Protein AF-A0A354Q7S0-F1 (afdb_monomer_lite)

Foldseek 3Di:
DAAFDWPDDQPDQAQFKKKFWQAAKKFWADPNHTDDMDGDGGDIDRLVSLVDVDRHGGTIIGGNHDTDIDIGGNVLSDDDVPDPDHHPVNVVSVVVSVVVCCVVVVVVVVVVVVPVDPQDFAEEEEAALDPVVVVLLVVLCCVLRVRHHYDYHNDPVVCLVCVVVDLHQEYEYAQQPFDDDPDSLVRSLVSLVSVCVNVHAYEHEYCLVVDPVSVVSVVVSVHNYYHHPPDDSVVSSVVSNVSVVVSVVVVD

Structure (mmCIF, N/CA/C/O backbone):
data_AF-A0A354Q7S0-F1
#
_entry.id   AF-A0A354Q7S0-F1
#
loop_
_atom_site.group_PDB
_atom_site.id
_atom_site.type_symbol
_atom_site.label_atom_id
_atom_site.label_alt_id
_atom_site.label_comp_id
_atom_site.label_asym_id
_atom_site.label_entity_id
_atom_site.label_seq_id
_atom_site.pdbx_PDB_ins_code
_atom_site.Cartn_x
_atom_site.Cartn_y
_atom_site.Cartn_z
_atom_site.occupancy
_atom_site.B_iso_or_equiv
_atom_site.auth_seq_id
_atom_site.auth_comp_id
_atom_site.auth_asym_id
_atom_site.auth_atom_id
_atom_site.pdbx_PDB_model_num
ATOM 1 N N . LEU A 1 1 ? 7.482 10.169 -25.139 1.00 85.06 1 LEU A N 1
ATOM 2 C CA . LEU A 1 1 ? 6.631 8.978 -25.275 1.00 85.06 1 LEU A CA 1
ATOM 3 C C . LEU A 1 1 ? 5.205 9.445 -25.166 1.00 85.06 1 LEU A C 1
ATOM 5 O O . LEU A 1 1 ? 4.920 10.262 -24.293 1.00 85.06 1 LEU A O 1
ATOM 9 N N . ASN A 1 2 ? 4.363 9.013 -26.089 1.00 87.69 2 ASN A N 1
ATOM 10 C CA . ASN A 1 2 ? 2.934 9.275 -26.004 1.00 87.69 2 ASN A CA 1
ATOM 11 C C . ASN A 1 2 ? 2.303 8.328 -24.976 1.00 87.69 2 ASN A C 1
ATOM 13 O O . ASN A 1 2 ? 2.883 7.291 -24.655 1.00 87.69 2 ASN A O 1
ATOM 17 N N . ALA A 1 3 ? 1.118 8.678 -24.480 1.00 83.75 3 ALA A N 1
ATOM 18 C CA . ALA A 1 3 ? 0.316 7.743 -23.695 1.00 83.75 3 ALA A CA 1
ATOM 19 C C . ALA A 1 3 ? 0.077 6.432 -24.474 1.00 83.75 3 ALA A C 1
ATOM 21 O O . ALA A 1 3 ? -0.045 6.446 -25.703 1.00 83.75 3 ALA A O 1
ATOM 22 N N . ASP A 1 4 ? 0.047 5.318 -23.746 1.00 84.31 4 ASP A N 1
ATOM 23 C CA . ASP A 1 4 ? -0.085 3.935 -24.219 1.00 84.31 4 ASP A CA 1
ATOM 24 C C . ASP A 1 4 ? 1.078 3.430 -25.098 1.00 84.31 4 ASP A C 1
ATOM 26 O O . ASP A 1 4 ? 1.019 2.347 -25.691 1.00 84.31 4 ASP A O 1
ATOM 30 N N . GLU A 1 5 ? 2.174 4.191 -25.189 1.00 86.06 5 GLU A N 1
ATOM 31 C CA . GLU A 1 5 ? 3.373 3.764 -25.902 1.00 86.06 5 GLU A CA 1
ATOM 32 C C . GLU A 1 5 ? 4.155 2.741 -25.066 1.00 86.06 5 GLU A C 1
ATOM 34 O O . GLU A 1 5 ? 4.505 2.990 -23.913 1.00 86.06 5 GLU A O 1
ATOM 39 N N . TYR A 1 6 ? 4.455 1.586 -25.663 1.00 83.25 6 TYR A N 1
ATOM 40 C CA . TYR A 1 6 ? 5.270 0.546 -25.034 1.00 83.25 6 TYR A CA 1
ATOM 41 C C . TYR A 1 6 ? 6.758 0.852 -25.213 1.00 83.25 6 TYR A C 1
ATOM 43 O O . TYR A 1 6 ? 7.246 0.960 -26.341 1.00 83.25 6 TYR A O 1
ATOM 51 N N . LEU A 1 7 ? 7.494 0.909 -24.106 1.00 79.88 7 LEU A N 1
ATOM 52 C CA . LEU A 1 7 ? 8.950 1.049 -24.101 1.00 79.88 7 LEU A CA 1
ATOM 53 C C . LEU A 1 7 ? 9.627 -0.323 -24.131 1.00 79.88 7 LEU A C 1
ATOM 55 O O . LEU A 1 7 ? 10.555 -0.546 -24.910 1.00 79.88 7 LEU A O 1
ATOM 59 N N . ILE A 1 8 ? 9.131 -1.240 -23.300 1.00 78.06 8 ILE A N 1
ATOM 60 C CA . ILE A 1 8 ? 9.582 -2.629 -23.204 1.00 78.06 8 ILE A CA 1
ATOM 61 C C . ILE A 1 8 ? 8.367 -3.518 -23.431 1.00 78.06 8 ILE A C 1
ATOM 63 O O . ILE A 1 8 ? 7.270 -3.205 -22.968 1.00 78.06 8 ILE A O 1
ATOM 67 N N . ARG A 1 9 ? 8.574 -4.601 -24.177 1.00 73.62 9 ARG A N 1
ATOM 68 C CA . ARG A 1 9 ? 7.578 -5.645 -24.382 1.00 73.62 9 ARG A CA 1
ATOM 69 C C . ARG A 1 9 ? 8.169 -6.989 -24.002 1.00 73.62 9 ARG A C 1
ATOM 71 O O . ARG A 1 9 ? 9.265 -7.297 -24.470 1.00 73.62 9 ARG A O 1
ATOM 78 N N . GLU A 1 10 ? 7.417 -7.766 -23.236 1.00 64.19 10 GLU A N 1
ATOM 79 C CA . GLU A 1 10 ? 7.773 -9.110 -22.768 1.00 64.19 10 GLU A CA 1
ATOM 80 C C . GLU A 1 10 ? 8.174 -10.023 -23.938 1.00 64.19 10 GLU A C 1
ATOM 82 O O . GLU A 1 10 ? 9.190 -10.712 -23.876 1.00 64.19 10 GLU A O 1
ATOM 87 N N . ASP A 1 11 ? 7.467 -9.903 -25.066 1.00 62.22 11 ASP A N 1
ATOM 88 C CA . ASP A 1 11 ? 7.669 -10.722 -26.269 1.00 62.22 11 ASP A CA 1
ATOM 89 C C . ASP A 1 11 ? 8.641 -10.121 -27.305 1.00 62.22 11 ASP A C 1
ATOM 91 O O . ASP A 1 11 ? 8.785 -10.651 -28.412 1.00 62.22 11 ASP A O 1
ATOM 95 N N . HIS A 1 12 ? 9.280 -8.978 -27.023 1.00 60.75 12 HIS A N 1
ATOM 96 C CA . HIS A 1 12 ? 10.059 -8.255 -28.031 1.00 60.75 12 HIS A CA 1
ATOM 97 C C . HIS A 1 12 ? 11.572 -8.431 -27.820 1.00 60.75 12 HIS A C 1
ATOM 99 O O . HIS A 1 12 ? 12.087 -8.089 -26.759 1.00 60.75 12 HIS A O 1
ATOM 105 N N . PRO A 1 13 ? 12.340 -8.855 -28.846 1.00 55.47 13 PRO A N 1
ATOM 106 C CA . PRO A 1 13 ? 13.761 -9.204 -28.719 1.00 55.47 13 PRO A CA 1
ATOM 107 C C . PRO A 1 13 ? 14.690 -7.978 -28.649 1.00 55.47 13 PRO A C 1
ATOM 109 O O . PRO A 1 13 ? 15.817 -8.011 -29.151 1.00 55.47 13 PRO A O 1
ATOM 112 N N . LYS A 1 14 ? 14.220 -6.848 -28.106 1.00 58.03 14 LYS A N 1
ATOM 113 C CA . LYS A 1 14 ? 15.083 -5.677 -27.942 1.00 58.03 14 LYS A CA 1
ATOM 114 C C . LYS A 1 14 ? 16.106 -5.971 -26.843 1.00 58.03 14 LYS A C 1
ATOM 116 O O . LYS A 1 14 ? 15.731 -6.485 -25.792 1.00 58.03 14 LYS A O 1
ATOM 121 N N . PRO A 1 15 ? 17.393 -5.660 -27.076 1.00 56.47 15 PRO A N 1
ATOM 122 C CA . PRO A 1 15 ? 18.398 -5.821 -26.048 1.00 56.47 15 PRO A CA 1
ATOM 123 C C . PRO A 1 15 ? 18.040 -4.915 -24.867 1.00 56.47 15 PRO A C 1
ATOM 125 O O . PRO A 1 15 ? 17.562 -3.803 -25.085 1.00 56.47 15 PRO A O 1
ATOM 128 N N . PRO A 1 16 ? 18.283 -5.369 -23.639 1.00 59.75 16 PRO A N 1
ATOM 129 C CA . PRO A 1 16 ? 17.785 -4.669 -22.476 1.00 59.75 16 PRO A CA 1
ATOM 130 C C . PRO A 1 16 ? 18.368 -3.266 -22.295 1.00 59.75 16 PRO A C 1
ATOM 132 O O . PRO A 1 16 ? 19.587 -3.095 -22.291 1.00 59.75 16 PRO A O 1
ATOM 135 N N . GLU A 1 17 ? 17.518 -2.258 -22.128 1.00 76.19 17 GLU A N 1
ATOM 136 C CA . GLU A 1 17 ? 17.932 -0.862 -21.956 1.00 76.19 17 GLU A CA 1
ATOM 137 C C . GLU A 1 17 ? 17.635 -0.398 -20.530 1.00 76.19 17 GLU A C 1
ATOM 139 O O . GLU A 1 17 ? 16.622 -0.781 -19.945 1.00 76.19 17 GLU A O 1
ATOM 144 N N . LEU A 1 18 ? 18.508 0.447 -19.972 1.00 80.81 18 LEU A N 1
ATOM 145 C CA . LEU A 1 18 ? 18.174 1.161 -18.744 1.00 80.81 18 LEU A CA 1
ATOM 146 C C . LEU A 1 18 ? 17.308 2.349 -19.121 1.00 80.81 18 LEU A C 1
ATOM 148 O O . LEU A 1 18 ? 17.719 3.178 -19.935 1.00 80.81 18 LEU A O 1
ATOM 152 N N . ILE A 1 19 ? 16.149 2.471 -18.502 1.00 85.62 19 ILE A N 1
ATOM 153 C CA . ILE A 1 19 ? 15.236 3.575 -18.759 1.00 85.62 19 ILE A CA 1
ATOM 154 C C . ILE A 1 19 ? 15.099 4.361 -17.472 1.00 85.62 19 ILE A C 1
ATOM 156 O O . ILE A 1 19 ? 14.725 3.796 -16.450 1.00 85.62 19 ILE A O 1
ATOM 160 N N . VAL A 1 20 ? 15.408 5.653 -17.527 1.00 87.38 20 VAL A N 1
ATOM 161 C CA . VAL A 1 20 ? 15.240 6.581 -16.408 1.00 87.38 20 VAL A CA 1
ATOM 162 C C . VAL A 1 20 ? 14.091 7.523 -16.727 1.00 87.38 20 VAL A C 1
ATOM 164 O O . VAL A 1 20 ? 14.122 8.219 -17.746 1.00 87.38 20 VAL A O 1
ATOM 167 N N . LEU A 1 21 ? 13.086 7.558 -15.861 1.00 89.38 21 LEU A N 1
ATOM 168 C CA . LEU A 1 21 ? 11.963 8.478 -15.962 1.00 89.38 21 LEU A CA 1
ATOM 169 C C . LEU A 1 21 ? 12.426 9.899 -15.632 1.00 89.38 21 LEU A C 1
ATOM 171 O O . LEU A 1 21 ? 13.064 10.131 -14.610 1.00 89.38 21 LEU A O 1
ATOM 175 N N . LEU A 1 22 ? 12.128 10.860 -16.503 1.00 89.75 22 LEU A N 1
ATOM 176 C CA . LEU A 1 22 ? 12.368 12.280 -16.236 1.00 89.75 22 LEU A CA 1
ATOM 177 C C . LEU A 1 22 ? 11.082 12.990 -15.826 1.00 89.75 22 LEU A C 1
ATOM 179 O O . LEU A 1 22 ? 11.095 13.795 -14.904 1.00 89.75 22 LEU A O 1
ATOM 183 N N . GLU A 1 23 ? 9.995 12.715 -16.543 1.00 90.69 23 GLU A N 1
ATOM 184 C CA . GLU A 1 23 ? 8.676 13.315 -16.341 1.00 90.69 23 GLU A CA 1
ATOM 185 C C . GLU A 1 23 ? 7.610 12.335 -16.850 1.00 90.69 23 GLU A C 1
ATOM 187 O O . GLU A 1 23 ? 7.850 11.639 -17.840 1.00 90.69 23 GLU A O 1
ATOM 192 N N . GLY A 1 24 ? 6.428 12.327 -16.239 1.00 91.00 24 GLY A N 1
ATOM 193 C CA . GLY A 1 24 ? 5.306 11.477 -16.638 1.00 91.00 24 GLY A CA 1
ATOM 194 C C . GLY A 1 24 ? 5.153 10.244 -15.750 1.00 91.00 24 GLY A C 1
ATOM 195 O O . GLY A 1 24 ? 5.592 10.249 -14.601 1.00 91.00 24 GLY A O 1
ATOM 196 N N . SER A 1 25 ? 4.571 9.176 -16.297 1.00 88.62 25 SER A N 1
ATOM 197 C CA . SER A 1 25 ? 4.313 7.941 -15.560 1.00 88.62 25 SER A CA 1
ATOM 198 C C . SER A 1 25 ? 4.430 6.704 -16.448 1.00 88.62 25 SER A C 1
ATOM 200 O O . SER A 1 25 ? 3.951 6.686 -17.587 1.00 88.62 25 SER A O 1
ATOM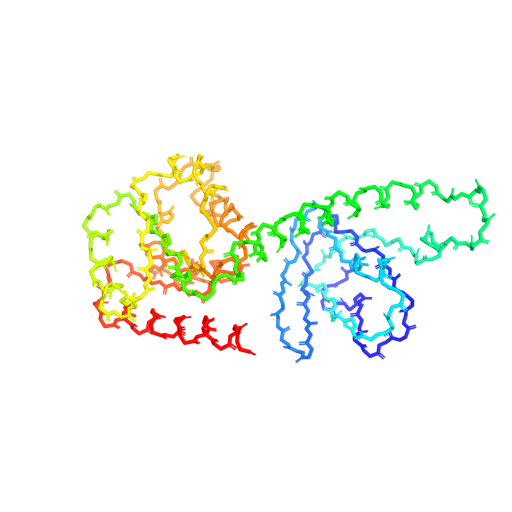 202 N N . LEU A 1 26 ? 5.073 5.665 -15.917 1.00 89.00 26 LEU A N 1
ATOM 203 C CA . LEU A 1 26 ? 5.242 4.364 -16.552 1.00 89.00 26 LEU A CA 1
ATOM 204 C C . LEU A 1 26 ? 4.603 3.270 -15.688 1.00 89.00 26 LEU A C 1
ATOM 206 O O . LEU A 1 26 ? 4.919 3.148 -14.505 1.00 89.00 26 LEU A O 1
ATOM 210 N N . ALA A 1 27 ? 3.785 2.415 -16.291 1.00 85.50 27 ALA A N 1
ATOM 211 C CA . ALA A 1 27 ? 3.320 1.176 -15.682 1.00 85.50 27 ALA A CA 1
ATOM 212 C C . ALA A 1 27 ? 4.240 0.018 -16.066 1.00 85.50 27 ALA A C 1
ATOM 214 O O . ALA A 1 27 ? 4.586 -0.151 -17.237 1.00 85.50 27 ALA A O 1
ATOM 215 N N . VAL A 1 28 ? 4.586 -0.804 -15.079 1.00 82.44 28 VAL A N 1
ATOM 216 C CA . VAL A 1 28 ? 5.320 -2.057 -15.245 1.00 82.44 28 VAL A CA 1
ATOM 217 C C . VAL A 1 28 ? 4.350 -3.209 -15.004 1.00 82.44 28 VAL A C 1
ATOM 219 O O . VAL A 1 28 ? 3.744 -3.306 -13.933 1.00 82.44 28 VAL A O 1
ATOM 222 N N . THR A 1 29 ? 4.191 -4.090 -15.988 1.00 73.00 29 THR A N 1
ATOM 223 C CA . THR A 1 29 ? 3.267 -5.232 -15.918 1.00 73.00 29 THR A CA 1
ATOM 224 C C . THR A 1 29 ? 3.949 -6.516 -16.379 1.00 73.00 29 THR A C 1
ATOM 226 O O . THR A 1 29 ? 4.818 -6.467 -17.233 1.00 73.00 29 THR A O 1
ATOM 229 N N . SER A 1 30 ? 3.585 -7.676 -15.840 1.00 75.19 30 SER A N 1
ATOM 230 C CA . SER A 1 30 ? 4.050 -8.978 -16.348 1.00 75.19 30 SER A CA 1
ATOM 231 C C . SER A 1 30 ? 2.851 -9.882 -16.532 1.00 75.19 30 SER A C 1
ATOM 233 O O . SER A 1 30 ? 1.991 -9.931 -15.652 1.00 75.19 30 SER A O 1
ATOM 235 N N . GLN A 1 31 ? 2.750 -10.556 -17.679 1.00 71.50 31 GLN A N 1
ATOM 236 C CA . GLN A 1 31 ? 1.595 -11.405 -17.997 1.00 71.50 31 GLN A CA 1
ATOM 237 C C . GLN A 1 31 ? 0.249 -10.677 -17.804 1.00 71.50 31 GLN A C 1
ATOM 239 O O . GLN A 1 31 ? -0.725 -11.250 -17.321 1.00 71.50 31 GLN A O 1
ATOM 244 N N . SER A 1 32 ? 0.190 -9.389 -18.167 1.00 66.69 32 SER A N 1
ATOM 245 C CA . SER A 1 32 ? -0.973 -8.500 -17.964 1.00 66.69 32 SER A CA 1
ATOM 246 C C . SER A 1 32 ? -1.347 -8.193 -16.501 1.00 66.69 32 SER A C 1
ATOM 248 O O . SER A 1 32 ? -2.373 -7.557 -16.255 1.00 66.69 32 SER A O 1
ATOM 250 N N . LEU A 1 33 ? -0.537 -8.601 -15.520 1.00 62.09 33 LEU A N 1
ATOM 251 C CA . LEU A 1 33 ? -0.685 -8.212 -14.118 1.00 62.09 33 LEU A CA 1
ATOM 252 C C . LEU A 1 33 ? 0.152 -6.968 -13.828 1.00 62.09 33 LEU A C 1
ATOM 254 O O . LEU A 1 33 ? 1.344 -6.924 -14.129 1.00 62.09 33 LEU A O 1
ATOM 258 N N . PHE A 1 34 ? -0.468 -5.964 -13.211 1.00 68.94 34 PHE A N 1
ATOM 259 C CA . PHE A 1 34 ? 0.229 -4.768 -12.753 1.00 68.94 34 PHE A CA 1
ATOM 260 C C . PHE A 1 34 ? 1.203 -5.116 -11.624 1.00 68.94 34 PHE A C 1
ATOM 262 O O . PHE A 1 34 ? 0.800 -5.683 -10.609 1.00 68.94 34 PHE A O 1
ATOM 269 N N . ILE A 1 35 ? 2.476 -4.767 -11.808 1.00 67.12 35 ILE A N 1
ATOM 270 C CA . ILE A 1 35 ? 3.525 -4.954 -10.803 1.00 67.12 35 ILE A CA 1
ATOM 271 C C . ILE A 1 35 ? 3.698 -3.661 -10.019 1.00 67.12 35 ILE A C 1
ATOM 273 O O . ILE A 1 35 ? 3.618 -3.658 -8.793 1.00 67.12 35 ILE A O 1
ATOM 277 N N . MET A 1 36 ? 3.974 -2.568 -10.730 1.00 72.62 36 MET A N 1
ATOM 278 C CA . MET A 1 36 ? 4.247 -1.275 -10.118 1.00 72.62 36 MET A CA 1
ATOM 279 C C . MET A 1 36 ? 4.105 -0.133 -11.120 1.00 72.62 36 MET A C 1
ATOM 281 O O . MET A 1 36 ? 4.184 -0.332 -12.332 1.00 72.62 36 MET A O 1
ATOM 285 N N . ARG A 1 37 ? 3.946 1.076 -10.585 1.00 81.62 37 ARG A N 1
ATOM 286 C CA . ARG A 1 37 ? 3.990 2.335 -11.325 1.00 81.62 37 ARG A CA 1
ATOM 287 C C . ARG A 1 37 ? 5.255 3.087 -10.942 1.00 81.62 37 ARG A C 1
ATOM 289 O O . ARG A 1 37 ? 5.662 3.053 -9.784 1.00 81.62 37 ARG A O 1
ATOM 296 N N . LEU A 1 38 ? 5.845 3.743 -11.927 1.00 82.12 38 LEU A N 1
ATOM 297 C CA . LEU A 1 38 ? 6.952 4.672 -11.780 1.00 82.12 38 LEU A CA 1
ATOM 298 C C . LEU A 1 38 ? 6.454 6.042 -12.203 1.00 82.12 38 LEU A C 1
ATOM 300 O O . LEU A 1 38 ? 6.096 6.241 -13.362 1.00 82.12 38 LEU A O 1
ATOM 304 N N . ASP A 1 39 ? 6.371 6.963 -11.263 1.00 88.25 39 ASP A N 1
ATOM 305 C CA . ASP A 1 39 ? 5.826 8.307 -11.453 1.00 88.25 39 ASP A CA 1
ATOM 306 C C . ASP A 1 39 ? 6.703 9.386 -10.803 1.00 88.25 39 ASP A C 1
ATOM 308 O O . ASP A 1 39 ? 6.339 10.565 -10.784 1.00 88.25 39 ASP A O 1
ATOM 312 N N . LEU A 1 40 ? 7.900 9.008 -10.335 1.00 80.38 40 LEU A N 1
ATOM 313 C CA . LEU A 1 40 ? 8.882 9.935 -9.794 1.00 80.38 40 LEU A CA 1
ATOM 314 C C . LEU A 1 40 ? 10.045 10.152 -10.777 1.00 80.38 40 LEU A C 1
ATOM 316 O O . LEU A 1 40 ? 10.625 9.198 -11.305 1.00 80.38 40 LEU A O 1
ATOM 320 N N . PRO A 1 41 ? 10.463 11.412 -11.003 1.00 83.31 41 PRO A N 1
ATOM 321 C CA . PRO A 1 41 ? 11.697 11.699 -11.722 1.00 83.31 41 PRO A CA 1
ATOM 322 C C . PRO A 1 41 ? 12.894 10.984 -11.084 1.00 83.31 41 PRO A C 1
ATOM 324 O O . PRO A 1 41 ? 13.185 11.157 -9.900 1.00 83.31 41 PRO A O 1
ATOM 327 N N . GLY A 1 42 ? 13.621 10.216 -11.890 1.00 79.00 42 GLY A N 1
ATOM 328 C CA . GLY A 1 42 ? 14.747 9.392 -11.461 1.00 79.00 42 GLY A CA 1
ATOM 329 C C . GLY A 1 42 ? 14.406 7.920 -11.238 1.00 79.00 42 GLY A C 1
ATOM 330 O O . GLY A 1 42 ? 15.337 7.135 -11.047 1.00 79.00 42 GLY A O 1
ATOM 331 N N . ASP A 1 43 ? 13.132 7.528 -11.305 1.00 81.00 43 ASP A N 1
ATOM 332 C CA . ASP A 1 43 ? 12.737 6.119 -11.305 1.00 81.00 43 ASP A CA 1
ATOM 333 C C . ASP A 1 43 ? 13.355 5.369 -12.489 1.00 81.00 43 ASP A C 1
ATOM 335 O O . ASP A 1 43 ? 13.531 5.924 -13.577 1.00 81.00 43 ASP A O 1
ATOM 339 N N . VAL A 1 44 ? 13.710 4.098 -12.273 1.00 79.69 44 VAL A N 1
ATOM 340 C CA . VAL A 1 44 ? 14.516 3.315 -13.220 1.00 79.69 44 VAL A CA 1
ATOM 341 C C . VAL A 1 44 ? 13.863 1.969 -13.531 1.00 79.69 44 VAL A C 1
ATOM 343 O O . VAL A 1 44 ? 13.461 1.253 -12.619 1.00 79.69 44 VAL A O 1
ATOM 346 N N . VAL A 1 45 ? 13.831 1.589 -14.813 1.00 79.88 45 VAL A N 1
ATOM 347 C CA . VAL A 1 45 ? 13.487 0.233 -15.285 1.00 79.88 45 VAL A CA 1
ATOM 348 C C . VAL A 1 45 ? 14.646 -0.366 -16.068 1.00 79.88 45 VAL A C 1
ATOM 350 O O . VAL A 1 45 ? 15.433 0.357 -16.674 1.00 79.88 45 VAL A O 1
ATOM 353 N N . GLY A 1 46 ? 14.742 -1.696 -16.078 1.00 74.38 46 GLY A N 1
ATOM 354 C CA . GLY A 1 46 ? 15.777 -2.427 -16.810 1.00 74.38 46 GLY A CA 1
ATOM 355 C C . GLY A 1 46 ? 17.035 -2.694 -15.982 1.00 74.38 46 GLY A C 1
ATOM 356 O O . GLY A 1 46 ? 18.023 -3.195 -16.502 1.00 74.38 46 GLY A O 1
ATOM 357 N N . GLU A 1 47 ? 17.021 -2.431 -14.676 1.00 71.38 47 GLU A N 1
ATOM 358 C CA . GLU A 1 47 ? 18.172 -2.663 -13.791 1.00 71.38 47 GLU A CA 1
ATOM 359 C C . GLU A 1 47 ? 18.613 -4.138 -13.802 1.00 71.38 47 GLU A C 1
ATOM 361 O O . GLU A 1 47 ? 19.786 -4.445 -14.014 1.00 71.38 47 GLU A O 1
ATOM 366 N N . MET A 1 48 ? 17.655 -5.063 -13.664 1.00 63.69 48 MET A N 1
ATOM 367 C CA . MET A 1 48 ? 17.918 -6.510 -13.636 1.00 63.69 48 MET A CA 1
ATOM 368 C C . MET A 1 48 ? 18.566 -7.017 -14.923 1.00 63.69 48 MET A C 1
ATOM 370 O O . MET A 1 48 ? 19.356 -7.951 -14.913 1.00 63.69 48 MET A O 1
ATOM 374 N N . SER A 1 49 ? 18.263 -6.349 -16.025 1.00 61.34 49 SER A N 1
ATOM 375 C CA . SER A 1 49 ? 18.709 -6.717 -17.357 1.00 61.34 49 SER A CA 1
ATOM 376 C C . SER A 1 49 ? 20.148 -6.303 -17.686 1.00 61.34 49 SER A C 1
ATOM 378 O O . SER A 1 49 ? 20.717 -6.708 -18.697 1.00 61.34 49 SER A O 1
ATOM 380 N N . ILE A 1 50 ? 20.733 -5.483 -16.812 1.00 64.94 50 ILE A N 1
ATOM 381 C CA . ILE A 1 50 ? 22.156 -5.133 -16.806 1.00 64.94 50 ILE A CA 1
ATOM 382 C C . ILE A 1 50 ? 22.927 -6.046 -15.851 1.00 64.94 50 ILE A C 1
ATOM 384 O O . ILE A 1 50 ? 24.110 -6.296 -16.056 1.00 64.94 50 ILE A O 1
ATOM 388 N N . ILE A 1 51 ? 22.265 -6.506 -14.786 1.00 63.03 51 ILE A N 1
ATOM 389 C CA . ILE A 1 51 ? 22.867 -7.319 -13.725 1.00 63.03 51 ILE A CA 1
ATOM 390 C C . ILE A 1 51 ? 22.921 -8.799 -14.129 1.00 63.03 51 ILE A C 1
ATOM 392 O O . ILE A 1 51 ? 23.914 -9.467 -13.849 1.00 63.03 51 ILE A O 1
ATOM 396 N N . ASN A 1 52 ? 21.871 -9.300 -14.783 1.00 56.28 52 ASN A N 1
ATOM 397 C CA . ASN A 1 52 ? 21.767 -10.672 -15.262 1.00 56.28 52 ASN A CA 1
ATOM 398 C C . ASN A 1 52 ? 21.803 -10.705 -16.793 1.00 56.28 52 ASN A C 1
ATOM 400 O O . ASN A 1 52 ? 21.001 -10.049 -17.450 1.00 56.28 52 ASN A O 1
ATOM 404 N N . ASP A 1 53 ? 22.667 -11.556 -17.348 1.00 52.75 53 ASP A N 1
ATOM 405 C CA . ASP A 1 53 ? 22.705 -11.896 -18.780 1.00 52.75 53 ASP A CA 1
ATOM 406 C C . ASP A 1 53 ? 21.535 -12.826 -19.207 1.00 52.75 53 ASP A C 1
ATOM 408 O O . ASP A 1 53 ? 21.571 -13.421 -20.287 1.00 52.75 53 ASP A O 1
ATOM 412 N N . ASP A 1 54 ? 20.511 -12.998 -18.358 1.00 46.84 54 ASP A N 1
ATOM 413 C CA . ASP A 1 54 ? 19.404 -13.936 -18.583 1.00 46.84 54 ASP A CA 1
ATOM 414 C C . ASP A 1 54 ? 18.344 -13.329 -19.536 1.00 46.84 54 ASP A C 1
ATOM 416 O O . ASP A 1 54 ? 17.852 -12.229 -19.260 1.00 46.84 54 ASP A O 1
ATOM 420 N N . PRO A 1 55 ? 17.981 -13.981 -20.663 1.00 47.44 55 PRO A N 1
ATOM 421 C CA . PRO A 1 55 ? 17.164 -13.359 -21.707 1.00 47.44 55 PRO A CA 1
ATOM 422 C C . PRO A 1 55 ? 15.625 -13.452 -21.569 1.00 47.44 55 PRO A C 1
ATOM 424 O O . PRO A 1 55 ? 14.952 -13.053 -22.514 1.00 47.44 55 PRO A O 1
ATOM 427 N N . ASN A 1 56 ? 15.034 -13.942 -20.469 1.00 46.34 56 ASN A N 1
ATOM 428 C CA . ASN A 1 56 ? 13.570 -14.150 -20.345 1.00 46.34 56 ASN A CA 1
ATOM 429 C C . ASN A 1 56 ? 12.987 -13.701 -18.982 1.00 46.34 56 ASN A C 1
ATOM 431 O O . ASN A 1 56 ? 13.655 -13.884 -17.966 1.00 46.34 56 ASN A O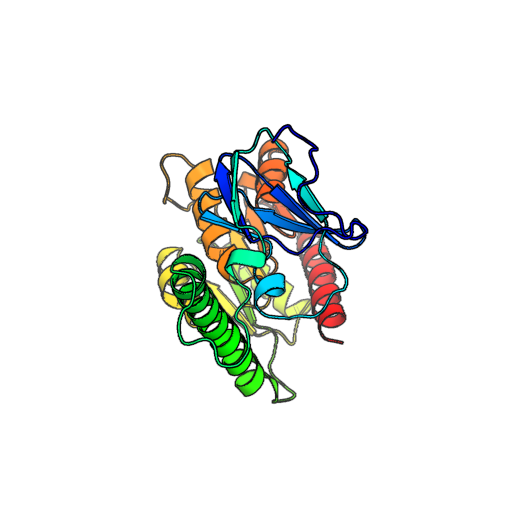 1
ATOM 435 N N . PRO A 1 57 ? 11.679 -13.376 -18.893 1.00 51.09 57 PRO A N 1
ATOM 436 C CA . PRO A 1 57 ? 10.896 -12.402 -19.653 1.00 51.09 57 PRO A CA 1
ATOM 437 C C . PRO A 1 57 ? 10.937 -11.032 -18.957 1.00 51.09 57 PRO A C 1
ATOM 439 O O . PRO A 1 57 ? 10.875 -10.919 -17.730 1.00 51.09 57 PRO A O 1
ATOM 442 N N . PHE A 1 58 ? 11.027 -9.973 -19.754 1.00 62.56 58 PHE A N 1
ATOM 443 C CA . PHE A 1 58 ? 10.964 -8.605 -19.257 1.00 62.56 58 PHE A CA 1
ATOM 444 C C . PHE A 1 58 ? 9.510 -8.219 -19.015 1.00 62.56 58 PHE A C 1
ATOM 446 O O . PHE A 1 58 ? 8.661 -8.470 -19.857 1.00 62.56 58 PHE A O 1
ATOM 453 N N . ALA A 1 59 ? 9.222 -7.585 -17.883 1.00 71.38 59 ALA A N 1
ATOM 454 C CA . ALA A 1 59 ? 7.936 -6.932 -17.700 1.00 71.38 59 ALA A CA 1
ATOM 455 C C . ALA A 1 59 ? 7.678 -5.940 -18.855 1.00 71.38 59 ALA A C 1
ATOM 457 O O . ALA A 1 59 ? 8.590 -5.236 -19.301 1.00 71.38 59 ALA A O 1
ATOM 458 N N . ASP A 1 60 ? 6.436 -5.871 -19.322 1.00 80.44 60 ASP A N 1
ATOM 459 C CA . ASP A 1 60 ? 5.960 -4.800 -20.184 1.00 80.44 60 ASP A CA 1
ATOM 460 C C . ASP A 1 60 ? 6.095 -3.467 -19.449 1.00 80.44 60 ASP A C 1
ATOM 462 O O . ASP A 1 60 ? 5.710 -3.342 -18.284 1.00 80.44 60 ASP A O 1
ATOM 466 N N . VAL A 1 61 ? 6.610 -2.458 -20.149 1.00 85.19 61 VAL A N 1
ATOM 467 C CA . VAL A 1 61 ? 6.690 -1.085 -19.642 1.00 85.19 61 VAL A CA 1
ATOM 468 C C . VAL A 1 61 ? 5.934 -0.185 -20.593 1.00 85.19 61 VAL A C 1
ATOM 470 O O . VAL A 1 61 ? 6.298 -0.077 -21.766 1.00 85.19 61 VAL A O 1
ATOM 473 N N . ILE A 1 62 ? 4.900 0.470 -20.082 1.00 88.75 62 ILE A N 1
ATOM 474 C CA . ILE A 1 62 ? 3.960 1.271 -20.865 1.00 88.75 62 ILE A CA 1
ATOM 475 C C . ILE A 1 62 ? 3.930 2.676 -20.283 1.00 88.75 62 ILE A C 1
ATOM 477 O O . ILE A 1 62 ? 3.851 2.835 -19.069 1.00 88.75 62 ILE A O 1
ATOM 481 N N . ALA A 1 63 ? 3.980 3.697 -21.131 1.00 90.00 63 ALA A N 1
ATOM 482 C CA . ALA A 1 63 ? 3.726 5.064 -20.700 1.00 90.00 63 ALA A CA 1
ATOM 483 C C . ALA A 1 63 ? 2.223 5.256 -20.449 1.00 90.00 63 ALA A C 1
ATOM 485 O O . ALA A 1 63 ? 1.430 5.168 -21.379 1.00 90.00 63 ALA A O 1
ATOM 486 N N . GLU A 1 64 ? 1.815 5.526 -19.210 1.00 86.00 64 GLU A N 1
ATOM 487 C CA . GLU A 1 64 ? 0.399 5.775 -18.880 1.00 86.00 64 GLU A CA 1
ATOM 488 C C . GLU A 1 64 ? -0.049 7.183 -19.292 1.00 86.00 64 GLU A C 1
ATOM 490 O O . GLU A 1 64 ? -1.229 7.442 -19.520 1.00 86.00 64 GLU A O 1
ATOM 495 N N . GLU A 1 65 ? 0.909 8.095 -19.430 1.00 89.94 65 GLU A N 1
ATOM 496 C CA . GLU A 1 65 ? 0.701 9.451 -19.918 1.00 89.94 65 GLU A CA 1
ATOM 497 C C . GLU A 1 65 ? 1.877 9.917 -20.781 1.00 89.94 65 GLU A C 1
ATOM 499 O O . GLU A 1 65 ? 2.869 9.205 -20.963 1.00 89.94 65 GLU A O 1
ATOM 504 N N . ASN A 1 66 ? 1.784 11.138 -21.313 1.00 91.31 66 ASN A N 1
ATOM 505 C CA . ASN A 1 66 ? 2.881 11.739 -22.066 1.00 91.31 66 ASN A CA 1
ATOM 506 C C . ASN A 1 66 ? 4.130 11.854 -21.184 1.00 91.31 66 ASN A C 1
ATOM 508 O O . ASN A 1 66 ? 4.219 12.730 -20.327 1.00 91.31 66 ASN A O 1
ATOM 512 N N . SER A 1 67 ? 5.101 10.981 -21.437 1.00 91.31 67 SER A N 1
ATOM 513 C CA . SER A 1 67 ? 6.255 10.780 -20.565 1.00 91.31 67 SER A CA 1
ATOM 514 C C . SER A 1 67 ? 7.564 11.107 -21.275 1.00 91.31 67 SER A C 1
ATOM 516 O O . SER A 1 67 ? 7.737 10.868 -22.479 1.00 91.31 67 SER A O 1
ATOM 518 N N . LYS A 1 68 ? 8.520 11.648 -20.524 1.00 92.94 68 LYS A N 1
ATOM 519 C CA . LYS A 1 68 ? 9.905 11.860 -20.947 1.00 92.94 68 LYS A CA 1
ATOM 520 C C . LYS A 1 68 ? 10.802 10.893 -20.200 1.00 92.94 68 LYS A C 1
ATOM 522 O O . LYS A 1 68 ? 10.759 10.813 -18.978 1.00 92.94 68 LYS A O 1
ATOM 527 N N . VAL A 1 69 ? 11.658 10.210 -20.944 1.00 90.12 69 VAL A N 1
ATOM 528 C CA . VAL A 1 69 ? 12.614 9.249 -20.397 1.00 90.12 69 VAL A CA 1
ATOM 529 C C . VAL A 1 69 ? 13.989 9.462 -21.014 1.00 90.12 69 VAL A C 1
ATOM 531 O O . VAL A 1 69 ? 14.105 9.969 -22.133 1.00 90.12 69 VAL A O 1
ATOM 534 N N . VAL A 1 70 ? 15.027 9.035 -20.302 1.00 88.75 70 VAL A N 1
ATOM 535 C CA . VAL A 1 70 ? 16.364 8.811 -20.859 1.00 88.75 70 VAL A CA 1
ATOM 536 C C . VAL A 1 70 ? 16.564 7.316 -21.008 1.00 88.75 70 VAL A C 1
ATOM 538 O O . VAL A 1 70 ? 16.401 6.570 -20.047 1.00 88.75 70 VAL A O 1
ATOM 541 N N . ILE A 1 71 ? 16.937 6.891 -22.210 1.00 86.12 71 ILE A N 1
ATOM 542 C CA . ILE A 1 71 ? 17.208 5.490 -22.520 1.00 86.12 71 ILE A CA 1
ATOM 543 C C . ILE A 1 71 ? 18.717 5.316 -22.669 1.00 86.12 71 ILE A C 1
ATOM 545 O O . ILE A 1 71 ? 19.347 5.960 -23.511 1.00 86.12 71 ILE A O 1
ATOM 549 N N . PHE A 1 72 ? 19.292 4.438 -21.853 1.00 82.62 72 PHE A N 1
ATOM 550 C CA . PHE A 1 72 ? 20.681 4.020 -21.956 1.00 82.62 72 PHE A CA 1
ATOM 551 C C . PHE A 1 72 ? 20.740 2.646 -22.629 1.00 82.62 72 PHE A C 1
ATOM 553 O O . PHE A 1 72 ? 20.290 1.652 -22.051 1.00 82.62 72 PHE A O 1
ATOM 560 N N . PRO A 1 73 ? 21.306 2.559 -23.840 1.00 79.44 73 PRO A N 1
ATOM 561 C CA . PRO A 1 73 ? 21.337 1.312 -24.585 1.00 79.44 73 PRO A CA 1
ATOM 562 C C . PRO A 1 73 ? 22.274 0.281 -23.943 1.00 79.44 73 PRO A C 1
ATOM 564 O O . PRO A 1 73 ? 23.346 0.623 -23.438 1.00 79.44 73 PRO A O 1
ATOM 567 N N . ASN A 1 74 ? 21.910 -1.002 -24.057 1.00 74.75 74 ASN A N 1
ATOM 568 C CA . ASN A 1 74 ? 22.610 -2.133 -23.431 1.00 74.75 74 ASN A CA 1
ATOM 569 C C . ASN A 1 74 ? 24.137 -2.134 -23.635 1.00 74.75 74 ASN A C 1
ATOM 571 O O . ASN A 1 74 ? 24.903 -2.476 -22.740 1.00 74.75 74 ASN A O 1
ATOM 575 N N . HIS A 1 75 ? 24.599 -1.748 -24.829 1.00 76.06 75 HIS A N 1
ATOM 576 C CA . HIS A 1 75 ? 26.019 -1.788 -25.180 1.00 76.06 75 HIS A CA 1
ATOM 577 C C . HIS A 1 75 ? 26.888 -0.870 -24.308 1.00 76.06 75 HIS A C 1
ATOM 579 O O . HIS A 1 75 ? 28.087 -1.114 -24.205 1.00 76.06 75 HIS A O 1
ATOM 585 N N . LEU A 1 76 ? 26.308 0.154 -23.667 1.00 75.94 76 LEU A N 1
ATOM 586 C CA . LEU A 1 76 ? 27.017 0.986 -22.692 1.00 75.94 76 LEU A CA 1
ATOM 587 C C . LEU A 1 76 ? 27.393 0.212 -21.429 1.00 75.94 76 LEU A C 1
ATOM 589 O O . LEU A 1 76 ? 28.278 0.662 -20.704 1.00 75.94 76 LEU A O 1
ATOM 593 N N . PHE A 1 77 ? 26.737 -0.926 -21.189 1.00 73.06 77 PHE A N 1
ATOM 594 C CA . PHE A 1 77 ? 26.922 -1.769 -20.018 1.00 73.06 77 PHE A CA 1
ATOM 595 C C . PHE A 1 77 ? 27.676 -3.073 -20.305 1.00 73.06 77 PHE A C 1
ATOM 597 O O . PHE A 1 77 ? 28.041 -3.786 -19.375 1.00 73.06 77 PHE A O 1
ATOM 604 N N . LYS A 1 78 ? 27.958 -3.385 -21.577 1.00 70.94 78 LYS A N 1
ATOM 605 C CA . LYS A 1 78 ? 28.737 -4.573 -21.940 1.00 70.94 78 LYS A CA 1
ATOM 606 C C . LYS A 1 78 ? 30.226 -4.322 -21.749 1.00 70.94 78 LYS A C 1
ATOM 608 O O . LYS A 1 78 ? 30.803 -3.444 -22.388 1.00 70.94 78 LYS A O 1
ATOM 613 N N . VAL A 1 79 ? 30.866 -5.162 -20.942 1.00 66.62 79 VAL A N 1
ATOM 614 C CA . VAL A 1 79 ? 32.324 -5.190 -20.782 1.00 66.62 79 VAL A CA 1
ATOM 615 C C . VAL A 1 79 ? 32.844 -6.515 -21.324 1.00 66.62 79 VAL A C 1
ATOM 617 O O . VAL A 1 79 ? 32.376 -7.581 -20.934 1.00 66.62 79 VAL A O 1
ATOM 620 N N . LYS A 1 80 ? 33.806 -6.472 -22.252 1.00 66.56 80 LYS A N 1
ATOM 621 C CA . LYS A 1 80 ? 34.489 -7.692 -22.699 1.00 66.56 80 LYS A CA 1
ATOM 622 C C . LYS A 1 80 ? 35.372 -8.210 -21.565 1.00 66.56 80 LYS A C 1
ATOM 624 O O . LYS A 1 80 ? 36.066 -7.429 -20.916 1.00 66.56 80 LYS A O 1
ATOM 629 N N . GLY A 1 81 ? 35.391 -9.525 -21.350 1.00 53.97 81 GLY A N 1
ATOM 630 C CA . GLY A 1 81 ? 36.345 -10.135 -20.422 1.00 53.97 81 GLY A CA 1
ATOM 631 C C . GLY A 1 81 ? 37.777 -9.712 -20.778 1.00 53.97 81 GLY A C 1
ATOM 632 O O . GLY A 1 81 ? 38.179 -9.857 -21.931 1.00 53.97 81 GLY A O 1
ATOM 633 N N . ASN A 1 82 ? 38.514 -9.185 -19.794 1.00 59.47 82 ASN A N 1
ATOM 634 C CA . ASN A 1 82 ? 39.874 -8.616 -19.881 1.00 59.47 82 ASN A CA 1
ATOM 635 C C . ASN A 1 82 ? 40.025 -7.198 -20.464 1.00 59.47 82 ASN A C 1
ATOM 637 O O . ASN A 1 82 ? 41.159 -6.766 -20.685 1.00 59.47 82 ASN A O 1
ATOM 641 N N . ASP A 1 83 ? 38.946 -6.443 -20.680 1.00 63.69 83 ASP A N 1
ATOM 642 C CA . ASP A 1 83 ? 39.085 -5.047 -21.105 1.00 63.69 83 ASP A CA 1
ATOM 643 C C . ASP A 1 83 ? 39.494 -4.141 -19.928 1.00 63.69 83 ASP A C 1
ATOM 645 O O . ASP A 1 83 ? 38.861 -4.126 -18.874 1.00 63.69 83 ASP A O 1
ATOM 649 N N . THR A 1 84 ? 40.568 -3.367 -20.100 1.00 61.06 84 THR A N 1
ATOM 650 C CA . THR A 1 84 ? 41.044 -2.396 -19.088 1.00 61.06 84 THR A CA 1
ATOM 651 C C . THR A 1 84 ? 40.352 -1.041 -19.209 1.00 61.06 84 THR A C 1
ATOM 653 O O . THR A 1 84 ? 40.560 -0.154 -18.380 1.00 61.06 84 THR A O 1
ATOM 656 N N . LYS A 1 85 ? 39.528 -0.864 -20.248 1.00 67.00 85 LYS A N 1
ATOM 657 C CA . LYS A 1 85 ? 38.764 0.351 -20.511 1.00 67.00 85 LYS A CA 1
ATOM 658 C C . LYS A 1 85 ? 37.281 0.020 -20.508 1.00 67.00 85 LYS A C 1
ATOM 660 O O . LYS A 1 85 ? 36.810 -0.788 -21.297 1.00 67.00 85 LYS A O 1
ATOM 665 N N . VAL A 1 86 ? 36.553 0.694 -19.632 1.00 69.06 86 VAL A N 1
ATOM 666 C CA . VAL A 1 86 ? 35.100 0.587 -19.506 1.00 69.06 86 VAL A CA 1
ATOM 667 C C . VAL A 1 86 ? 34.467 1.953 -19.743 1.00 69.06 86 VAL A C 1
ATOM 669 O O . VAL A 1 86 ? 35.110 2.988 -19.555 1.00 69.06 86 VAL A O 1
ATOM 672 N N . SER A 1 87 ? 33.206 1.967 -20.172 1.00 73.44 87 SER A N 1
ATOM 673 C CA . SER A 1 87 ? 32.449 3.212 -20.310 1.00 73.44 87 SER A CA 1
ATOM 674 C C . SER A 1 87 ? 32.294 3.901 -18.950 1.00 73.44 87 SER A C 1
ATOM 676 O O . SER A 1 87 ? 32.069 3.248 -17.931 1.00 73.44 87 SER A O 1
ATOM 678 N N . VAL A 1 88 ? 32.351 5.236 -18.929 1.00 75.31 88 VAL A N 1
ATOM 679 C CA . VAL A 1 88 ? 32.024 6.021 -17.725 1.00 75.31 88 VAL A CA 1
ATOM 680 C C . VAL A 1 88 ? 30.587 5.742 -17.276 1.00 75.31 88 VAL A C 1
ATOM 682 O O . VAL A 1 88 ? 30.328 5.659 -16.078 1.00 75.31 88 VAL A O 1
ATOM 685 N N . ALA A 1 89 ? 29.668 5.522 -18.224 1.00 71.62 89 ALA A N 1
ATOM 686 C CA . ALA A 1 89 ? 28.295 5.132 -17.916 1.00 71.62 89 ALA A CA 1
ATOM 687 C C . ALA A 1 89 ? 28.255 3.785 -17.179 1.00 71.62 89 ALA A C 1
ATOM 689 O O . ALA A 1 89 ? 27.615 3.693 -16.135 1.00 71.62 89 ALA A O 1
ATOM 690 N N . TYR A 1 90 ? 29.005 2.783 -17.657 1.00 74.44 90 TYR A N 1
ATOM 691 C CA . TYR A 1 90 ? 29.132 1.499 -16.967 1.00 74.44 90 TYR A CA 1
ATOM 692 C C . TYR A 1 90 ? 29.627 1.685 -15.533 1.00 74.44 90 TYR A C 1
ATOM 694 O O . TYR A 1 90 ? 28.987 1.186 -14.621 1.00 74.44 90 TYR A O 1
ATOM 702 N N . LEU A 1 91 ? 30.702 2.454 -15.313 1.00 72.69 91 LEU A N 1
ATOM 703 C CA . LEU A 1 91 ? 31.236 2.689 -13.967 1.00 72.69 91 LEU A CA 1
ATOM 704 C C . LEU A 1 91 ? 30.226 3.368 -13.039 1.00 72.69 91 LEU A C 1
ATOM 706 O O . LEU A 1 91 ? 30.073 2.944 -11.897 1.00 72.69 91 LEU A O 1
ATOM 710 N N . MET A 1 92 ? 29.543 4.421 -13.491 1.00 74.00 92 MET A N 1
ATOM 711 C CA . MET A 1 92 ? 28.577 5.119 -12.638 1.00 74.00 92 MET A CA 1
ATOM 712 C C . MET A 1 92 ? 27.387 4.223 -12.295 1.00 74.00 92 MET A C 1
ATOM 714 O O . MET A 1 92 ? 27.051 4.067 -11.121 1.00 74.00 92 MET A O 1
ATOM 718 N N . PHE A 1 93 ? 26.781 3.587 -13.299 1.00 73.50 93 PHE A N 1
ATOM 719 C CA . PHE A 1 93 ? 25.619 2.735 -13.077 1.00 73.50 93 PHE A CA 1
ATOM 720 C C . PHE A 1 93 ? 25.975 1.438 -12.358 1.00 73.50 93 PHE A C 1
ATOM 722 O O . PHE A 1 93 ? 25.192 1.010 -11.524 1.00 73.50 93 PHE A O 1
ATOM 729 N N . SER A 1 94 ? 27.157 0.852 -12.563 1.00 68.12 94 SER A N 1
ATOM 730 C CA . SER A 1 94 ? 27.582 -0.326 -11.802 1.00 68.12 94 SER A CA 1
ATOM 731 C C . SER A 1 94 ? 27.695 -0.015 -10.313 1.00 68.12 94 SER A C 1
ATOM 733 O O . SER A 1 94 ? 27.305 -0.842 -9.502 1.00 68.12 94 SER A O 1
ATOM 735 N N . HIS A 1 95 ? 28.182 1.172 -9.934 1.00 67.50 95 HIS A N 1
ATOM 736 C CA . HIS A 1 95 ? 28.242 1.582 -8.527 1.00 67.50 95 HIS A CA 1
ATOM 737 C C . HIS A 1 95 ? 26.850 1.858 -7.953 1.00 67.50 95 HIS A C 1
ATOM 739 O O . HIS A 1 95 ? 26.551 1.402 -6.853 1.00 67.50 95 HIS A O 1
ATOM 745 N N . ILE A 1 96 ? 25.986 2.557 -8.695 1.00 69.81 96 ILE A N 1
ATOM 746 C CA . ILE A 1 96 ? 24.608 2.843 -8.266 1.00 69.81 96 ILE A CA 1
ATOM 747 C C . ILE A 1 96 ? 23.810 1.543 -8.113 1.00 69.81 96 ILE A C 1
ATOM 749 O O . ILE A 1 96 ? 23.172 1.329 -7.085 1.00 69.81 96 ILE A O 1
ATOM 753 N N . LEU A 1 97 ? 23.885 0.656 -9.107 1.00 69.06 97 LEU A N 1
ATOM 754 C CA . LEU A 1 97 ? 23.228 -0.648 -9.099 1.00 69.06 97 LEU A CA 1
ATOM 755 C C . LEU A 1 97 ? 23.815 -1.554 -8.022 1.00 69.06 97 LEU A C 1
ATOM 757 O O . LEU A 1 97 ? 23.047 -2.210 -7.334 1.00 69.06 97 LEU A O 1
ATOM 761 N N . ALA A 1 98 ? 25.137 -1.573 -7.822 1.00 66.31 98 ALA A N 1
ATOM 762 C CA . ALA A 1 98 ? 25.763 -2.346 -6.751 1.00 66.31 98 ALA A CA 1
ATOM 763 C C . ALA A 1 98 ? 25.358 -1.836 -5.366 1.00 66.31 98 ALA A C 1
ATOM 765 O O . ALA A 1 98 ? 25.131 -2.650 -4.478 1.00 66.31 98 ALA A O 1
ATOM 766 N N . GLU A 1 99 ? 25.226 -0.524 -5.164 1.00 64.75 99 GLU A N 1
ATOM 767 C CA . GLU A 1 99 ? 24.769 0.030 -3.887 1.00 64.75 99 GLU A CA 1
ATOM 768 C C . GLU A 1 99 ? 23.275 -0.248 -3.668 1.00 64.75 99 GLU A C 1
ATOM 770 O O . GLU A 1 99 ? 22.895 -0.698 -2.588 1.00 64.75 99 GLU A O 1
ATOM 775 N N . LYS A 1 100 ? 22.434 -0.105 -4.702 1.00 64.50 100 LYS A N 1
ATOM 776 C CA . LYS A 1 100 ? 21.023 -0.528 -4.666 1.00 64.50 100 LYS A CA 1
ATOM 777 C C . LYS A 1 100 ? 20.882 -2.023 -4.393 1.00 64.50 100 LYS A C 1
ATOM 779 O O . LYS A 1 100 ? 20.089 -2.414 -3.541 1.00 64.50 100 LYS A O 1
ATOM 784 N N . LEU A 1 101 ? 21.665 -2.867 -5.063 1.00 58.56 101 LEU A N 1
ATOM 785 C CA . LEU A 1 101 ? 21.726 -4.309 -4.830 1.00 58.56 101 LEU A CA 1
ATOM 786 C C . LEU A 1 101 ? 22.230 -4.605 -3.434 1.00 58.56 101 LEU A C 1
ATOM 788 O O . LEU A 1 101 ? 21.690 -5.488 -2.799 1.00 58.56 101 LEU A O 1
ATOM 792 N N . LYS A 1 102 ? 23.235 -3.899 -2.926 1.00 57.06 102 LYS A N 1
ATOM 793 C CA . LYS A 1 102 ? 23.753 -4.085 -1.571 1.00 57.06 102 LYS A CA 1
ATOM 794 C C . LYS A 1 102 ? 22.716 -3.692 -0.535 1.00 57.06 102 LYS A C 1
ATOM 796 O O . LYS A 1 102 ? 22.584 -4.411 0.441 1.00 57.06 102 LYS A O 1
ATOM 801 N N . GLN A 1 103 ? 21.949 -2.628 -0.748 1.00 54.16 103 GLN A N 1
ATOM 802 C CA . GLN A 1 103 ? 20.824 -2.264 0.114 1.00 54.16 103 GLN A CA 1
ATOM 803 C C . GLN A 1 103 ? 19.701 -3.296 0.019 1.00 54.16 103 GLN A C 1
ATOM 805 O O . GLN A 1 103 ? 19.260 -3.801 1.041 1.00 54.16 103 GLN A O 1
ATOM 810 N N . THR A 1 104 ? 19.310 -3.697 -1.189 1.00 51.97 104 THR A N 1
ATOM 811 C CA . THR A 1 104 ? 18.252 -4.692 -1.438 1.00 51.97 104 THR A CA 1
ATOM 812 C C . THR A 1 104 ? 18.650 -6.079 -0.937 1.00 51.97 104 THR A C 1
ATOM 814 O O . THR A 1 104 ? 17.840 -6.779 -0.347 1.00 51.97 104 THR A O 1
ATOM 817 N N . THR A 1 105 ? 19.913 -6.466 -1.104 1.00 47.69 105 THR A N 1
ATOM 818 C CA . THR A 1 105 ? 20.507 -7.738 -0.672 1.00 47.69 105 THR A CA 1
ATOM 819 C C . THR A 1 105 ? 20.808 -7.711 0.812 1.00 47.69 105 THR A C 1
ATOM 821 O O . THR A 1 105 ? 20.584 -8.713 1.464 1.00 47.69 105 THR A O 1
ATOM 824 N N . ALA A 1 106 ? 21.255 -6.597 1.396 1.00 46.19 106 ALA A N 1
ATOM 825 C CA . ALA A 1 106 ? 21.343 -6.457 2.848 1.00 46.19 106 ALA A CA 1
ATOM 826 C C . ALA A 1 106 ? 19.947 -6.526 3.459 1.00 46.19 106 ALA A C 1
ATOM 828 O O . ALA A 1 106 ? 19.764 -7.264 4.412 1.00 46.19 106 ALA A O 1
ATOM 829 N N . GLN A 1 107 ? 18.944 -5.872 2.870 1.00 47.72 107 GLN A N 1
ATOM 830 C CA . GLN A 1 107 ? 17.551 -5.998 3.285 1.00 47.72 107 GLN A CA 1
ATOM 831 C C . GLN A 1 107 ? 17.078 -7.450 3.136 1.00 47.72 107 GLN A C 1
ATOM 833 O O . GLN A 1 107 ? 16.527 -8.011 4.072 1.00 47.72 107 GLN A O 1
ATOM 838 N N . PHE A 1 108 ? 17.360 -8.107 2.010 1.00 44.00 108 PHE A N 1
ATOM 839 C CA . PHE A 1 108 ? 16.983 -9.493 1.733 1.00 44.00 108 PHE A CA 1
ATOM 840 C C . PHE A 1 108 ? 17.746 -10.523 2.581 1.00 44.00 108 PHE A C 1
ATOM 842 O O . PHE A 1 108 ? 17.179 -11.548 2.937 1.00 44.00 108 PHE A O 1
ATOM 849 N N . LEU A 1 109 ? 19.006 -10.277 2.941 1.00 43.00 109 LEU A N 1
ATOM 850 C CA . LEU A 1 109 ? 19.834 -11.131 3.799 1.00 43.00 109 LEU A CA 1
ATOM 851 C C . LEU A 1 109 ? 19.555 -10.880 5.278 1.00 43.00 109 LEU A C 1
ATOM 853 O O . LEU A 1 109 ? 19.543 -11.835 6.043 1.00 43.00 109 LEU A O 1
ATOM 857 N N . LEU A 1 110 ? 19.261 -9.643 5.687 1.00 46.84 110 LEU A N 1
ATOM 858 C CA . LEU A 1 110 ? 18.623 -9.356 6.975 1.00 46.84 110 LEU A CA 1
ATOM 859 C C . LEU A 1 110 ? 17.280 -10.089 7.039 1.00 46.84 110 LEU A C 1
ATOM 861 O O . LEU A 1 110 ? 16.983 -10.736 8.037 1.00 46.84 110 LEU A O 1
ATOM 865 N N . ASN A 1 111 ? 16.521 -10.097 5.941 1.00 43.59 111 ASN A N 1
ATOM 866 C CA . ASN A 1 111 ? 15.295 -10.872 5.832 1.00 43.59 111 ASN A CA 1
ATOM 867 C C . ASN A 1 111 ? 15.577 -12.382 5.889 1.00 43.59 111 ASN A C 1
ATOM 869 O O . ASN A 1 111 ? 14.911 -13.050 6.657 1.00 43.59 111 ASN A O 1
ATOM 873 N N . LYS A 1 112 ? 16.561 -12.952 5.178 1.00 37.59 112 LYS A N 1
ATOM 874 C CA . LYS A 1 112 ? 16.863 -14.399 5.219 1.00 37.59 112 LYS A CA 1
ATOM 875 C C . LYS A 1 112 ? 17.447 -14.852 6.555 1.00 37.59 112 LYS A C 1
ATOM 877 O O . LYS A 1 112 ? 17.019 -15.882 7.055 1.00 37.59 112 LYS A O 1
ATOM 882 N N . ASN A 1 113 ? 18.358 -14.090 7.158 1.00 37.50 113 ASN A N 1
ATOM 883 C CA . ASN A 1 113 ? 18.978 -14.443 8.440 1.00 37.50 113 ASN A CA 1
ATOM 884 C C . ASN A 1 113 ? 18.032 -14.245 9.635 1.00 37.50 113 ASN A C 1
ATOM 886 O O . ASN A 1 113 ? 18.255 -14.849 10.680 1.00 37.50 113 ASN A O 1
ATOM 890 N N . VAL A 1 114 ? 16.962 -13.453 9.489 1.00 44.50 114 VAL A N 1
ATOM 891 C CA . VAL A 1 114 ? 15.847 -13.415 10.453 1.00 44.50 114 VAL A CA 1
ATOM 892 C C . VAL A 1 114 ? 14.766 -14.459 10.113 1.00 44.50 114 VAL A C 1
ATOM 894 O O . VAL A 1 114 ? 14.109 -14.966 11.017 1.00 44.50 114 VAL A O 1
ATOM 897 N N . ARG A 1 115 ? 14.581 -14.820 8.832 1.00 47.53 115 ARG A N 1
ATOM 898 C CA . ARG A 1 115 ? 13.453 -15.648 8.346 1.00 47.53 115 ARG A CA 1
ATOM 899 C C . ARG A 1 115 ? 13.760 -17.128 8.096 1.00 47.53 115 ARG A C 1
ATOM 901 O O . ARG A 1 115 ? 12.844 -17.850 7.726 1.00 47.53 115 ARG A O 1
ATOM 908 N N . THR A 1 116 ? 14.973 -17.625 8.339 1.00 41.56 116 THR A N 1
ATOM 909 C CA . THR A 1 116 ? 15.223 -19.082 8.438 1.00 41.56 116 THR A CA 1
ATOM 910 C C . THR A 1 116 ? 14.863 -19.677 9.800 1.00 41.56 116 THR A C 1
ATOM 912 O O . THR A 1 116 ? 15.058 -20.871 10.010 1.00 41.56 116 THR A O 1
ATOM 915 N N . GLN A 1 117 ? 14.292 -18.894 10.720 1.00 42.09 117 GLN A N 1
ATOM 916 C CA . GLN A 1 117 ? 13.592 -19.459 11.868 1.00 42.09 117 GLN A CA 1
ATOM 917 C C . GLN A 1 117 ? 12.125 -19.686 11.499 1.00 42.09 117 GLN A C 1
ATOM 919 O O . GLN A 1 117 ? 11.331 -18.741 11.437 1.00 42.09 117 GLN A O 1
ATOM 924 N N . GLU A 1 118 ? 11.770 -20.951 11.265 1.00 42.53 118 GLU A N 1
ATOM 925 C CA . GLU A 1 118 ? 10.405 -21.440 11.466 1.00 42.53 118 GLU A CA 1
ATOM 926 C C . GLU A 1 118 ? 9.864 -20.828 12.773 1.00 42.53 118 GLU A C 1
ATOM 928 O O . GLU A 1 118 ? 10.397 -21.091 13.851 1.00 42.53 118 GLU A O 1
ATOM 933 N N . GLY A 1 119 ? 8.858 -19.947 12.682 1.00 52.56 119 GLY A N 1
ATOM 934 C CA . GLY A 1 119 ? 8.193 -19.376 13.863 1.00 52.56 119 GLY A CA 1
ATOM 935 C C . GLY A 1 119 ? 8.163 -17.850 14.010 1.00 52.56 119 GLY A C 1
ATOM 936 O O . GLY A 1 119 ? 7.682 -17.375 15.040 1.00 52.56 119 GLY A O 1
ATOM 937 N N . THR A 1 120 ? 8.607 -17.047 13.034 1.00 64.31 120 THR A N 1
ATOM 938 C CA . THR A 1 120 ? 8.408 -15.584 13.124 1.00 64.31 120 THR A CA 1
ATOM 939 C C . THR A 1 120 ? 6.975 -15.183 12.742 1.00 64.31 120 THR A C 1
ATOM 941 O O . THR A 1 120 ? 6.530 -15.353 11.609 1.00 64.31 120 THR A O 1
ATOM 944 N N . LEU A 1 121 ? 6.227 -14.680 13.731 1.00 77.62 121 LEU A N 1
ATOM 945 C CA . LEU A 1 121 ? 4.852 -14.187 13.581 1.00 77.62 121 LEU A CA 1
ATOM 946 C C . LEU A 1 121 ? 4.819 -12.954 12.650 1.00 77.62 121 LEU A C 1
ATOM 948 O O . LEU A 1 121 ? 5.663 -12.070 12.839 1.00 77.62 121 LEU A O 1
ATOM 952 N N . PRO A 1 122 ? 3.854 -12.841 11.709 1.00 86.38 122 PRO A N 1
ATOM 953 C CA . PRO A 1 122 ? 3.672 -11.642 10.890 1.00 86.38 122 PRO A CA 1
ATOM 954 C C . PRO A 1 122 ? 3.590 -10.374 11.740 1.00 86.38 122 PRO A C 1
ATOM 956 O O . PRO A 1 122 ? 2.928 -10.366 12.778 1.00 86.38 122 PRO A O 1
ATOM 959 N N . ILE A 1 123 ? 4.252 -9.299 11.319 1.00 88.06 123 ILE A N 1
ATOM 960 C CA . ILE A 1 123 ? 4.289 -8.030 12.050 1.00 88.06 123 ILE A CA 1
ATOM 961 C C . ILE A 1 123 ? 3.315 -7.048 11.399 1.00 88.06 123 ILE A C 1
ATOM 963 O O . ILE A 1 123 ? 3.526 -6.610 10.273 1.00 88.06 123 ILE A O 1
ATOM 967 N N . ILE A 1 124 ? 2.279 -6.640 12.126 1.00 92.31 124 ILE A N 1
ATOM 968 C CA . ILE A 1 124 ? 1.256 -5.711 11.631 1.00 92.31 124 ILE A CA 1
ATOM 969 C C . ILE A 1 124 ? 1.432 -4.357 12.310 1.00 92.31 124 ILE A C 1
ATOM 971 O O . ILE A 1 124 ? 1.451 -4.269 13.540 1.00 92.31 124 ILE A O 1
ATOM 975 N N . GLY A 1 125 ? 1.563 -3.295 11.521 1.00 92.50 125 GLY A N 1
ATOM 976 C CA . GLY A 1 125 ? 1.646 -1.925 12.021 1.00 92.50 125 GLY A CA 1
ATOM 977 C C . GLY A 1 125 ? 0.285 -1.243 11.980 1.00 92.50 125 GLY A C 1
ATOM 978 O O . GLY A 1 125 ? -0.376 -1.259 10.949 1.00 92.50 125 GLY A O 1
ATOM 979 N N . ILE A 1 126 ? -0.122 -0.617 13.084 1.00 95.50 126 ILE A N 1
ATOM 980 C CA . ILE A 1 126 ? -1.310 0.242 13.139 1.00 95.50 126 ILE A CA 1
ATOM 981 C C . ILE A 1 126 ? -0.848 1.670 13.400 1.00 95.50 126 ILE A C 1
ATOM 983 O O . ILE A 1 126 ? -0.335 1.968 14.481 1.00 95.50 126 ILE A O 1
ATOM 987 N N . LEU A 1 127 ? -1.056 2.560 12.438 1.00 94.81 127 LEU A N 1
ATOM 988 C CA . LEU A 1 127 ? -0.810 3.990 12.569 1.00 94.81 127 LEU A CA 1
ATOM 989 C C . LEU A 1 127 ? -2.140 4.724 12.535 1.00 94.81 127 LEU A C 1
ATOM 991 O O . LEU A 1 127 ? -2.730 4.919 11.483 1.00 94.81 127 LEU A O 1
ATOM 995 N N . ASP A 1 128 ? -2.600 5.169 13.689 1.00 95.69 128 ASP A N 1
ATOM 996 C CA . ASP A 1 128 ? -3.828 5.946 13.776 1.00 95.69 128 ASP A CA 1
ATOM 997 C C . ASP A 1 128 ? -3.703 6.854 14.995 1.00 95.69 128 ASP A C 1
ATOM 999 O O . ASP A 1 128 ? -3.421 6.339 16.073 1.00 95.69 128 ASP A O 1
ATOM 1003 N N . PRO A 1 129 ? -3.839 8.184 14.886 1.00 93.81 129 PRO A N 1
ATOM 1004 C CA . PRO A 1 129 ? -3.776 9.074 16.045 1.00 93.81 129 PRO A CA 1
ATOM 1005 C C . PRO A 1 129 ? -4.895 8.837 17.067 1.00 93.81 129 PRO A C 1
ATOM 1007 O O . PRO A 1 129 ? -4.697 9.075 18.265 1.00 93.81 129 PRO A O 1
ATOM 1010 N N . ASP A 1 130 ? -6.039 8.304 16.641 1.00 95.06 130 ASP A N 1
ATOM 1011 C CA . ASP A 1 130 ? -7.194 8.046 17.494 1.00 95.06 130 ASP A CA 1
ATOM 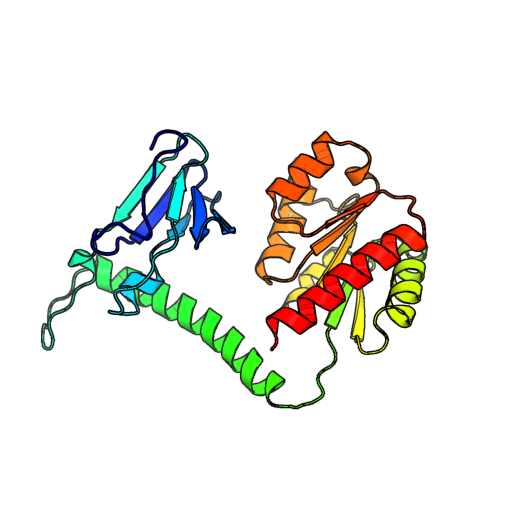1012 C C . ASP A 1 130 ? -7.051 6.716 18.252 1.00 95.06 130 ASP A C 1
ATOM 1014 O O . ASP A 1 130 ? -6.905 5.634 17.680 1.00 95.06 130 ASP A O 1
ATOM 1018 N N . LYS A 1 131 ? -7.075 6.793 19.586 1.00 95.19 131 LYS A N 1
ATOM 1019 C CA . LYS A 1 131 ? -6.887 5.626 20.456 1.00 95.19 131 LYS A CA 1
ATOM 1020 C C . LYS A 1 131 ? -8.053 4.643 20.378 1.00 95.19 131 LYS A C 1
ATOM 1022 O O . LYS A 1 131 ? -7.818 3.442 20.526 1.00 95.19 131 LYS A O 1
ATOM 1027 N N . GLU A 1 132 ? -9.274 5.125 20.177 1.00 94.62 132 GLU A N 1
ATOM 1028 C CA . GLU A 1 132 ? -10.462 4.271 20.131 1.00 94.62 132 GLU A CA 1
ATOM 1029 C C . GLU A 1 132 ? -10.421 3.392 18.884 1.00 94.62 132 GLU A C 1
ATOM 1031 O O . GLU A 1 132 ? -10.517 2.167 18.989 1.00 94.62 132 GLU A O 1
ATOM 1036 N N . TYR A 1 133 ? -10.133 3.995 17.726 1.00 95.06 133 TYR A N 1
ATOM 1037 C CA . TYR A 1 133 ? -9.951 3.250 16.483 1.00 95.06 133 TYR A CA 1
ATOM 1038 C C . TYR A 1 133 ? -8.762 2.289 16.551 1.00 95.06 133 TYR A C 1
ATOM 1040 O O . TYR A 1 133 ? -8.934 1.122 16.199 1.00 95.06 133 TYR A O 1
ATOM 1048 N N . ARG A 1 134 ? -7.599 2.697 17.092 1.00 95.38 134 ARG A N 1
ATOM 1049 C CA . ARG A 1 134 ? -6.471 1.762 17.312 1.00 95.38 134 ARG A CA 1
ATOM 1050 C C . ARG A 1 134 ? -6.883 0.540 18.131 1.00 95.38 134 ARG A C 1
ATOM 1052 O O . ARG A 1 134 ? -6.553 -0.586 17.767 1.00 95.38 134 ARG A O 1
ATOM 1059 N N . THR A 1 135 ? -7.617 0.760 19.222 1.00 95.00 135 THR A N 1
ATOM 1060 C CA . THR A 1 135 ? -8.054 -0.312 20.128 1.00 95.00 135 THR A CA 1
ATOM 1061 C C . THR A 1 135 ? -9.048 -1.248 19.440 1.00 95.00 135 THR A C 1
ATOM 1063 O O . THR A 1 135 ? -8.919 -2.469 19.557 1.00 95.00 135 THR A O 1
ATOM 1066 N N . SER A 1 136 ? -10.000 -0.696 18.683 1.00 94.56 136 SER A N 1
ATOM 1067 C CA . SER A 1 136 ? -10.968 -1.477 17.905 1.00 94.56 136 SER A CA 1
ATOM 1068 C C . SER A 1 136 ? -10.278 -2.335 16.836 1.00 94.56 136 SER A C 1
ATOM 1070 O O . SER A 1 136 ? -10.424 -3.559 16.836 1.00 94.56 136 SER A O 1
ATOM 1072 N N . ILE A 1 137 ? -9.419 -1.725 16.008 1.00 95.88 137 ILE A N 1
ATOM 1073 C CA . ILE A 1 137 ? -8.661 -2.417 14.952 1.00 95.88 137 ILE A CA 1
ATOM 1074 C C . ILE A 1 137 ? -7.815 -3.546 15.548 1.00 95.88 137 ILE A C 1
ATOM 1076 O O . ILE A 1 137 ? -7.841 -4.672 15.054 1.00 95.88 137 ILE A O 1
ATOM 1080 N N . LYS A 1 138 ? -7.100 -3.276 16.646 1.00 95.31 138 LYS A N 1
ATOM 1081 C CA . LYS A 1 138 ? -6.294 -4.281 17.350 1.00 95.31 138 LYS A CA 1
ATOM 1082 C C . LYS A 1 138 ? -7.132 -5.453 17.860 1.00 95.31 138 LYS A C 1
ATOM 1084 O O . LYS A 1 138 ? -6.697 -6.596 17.758 1.00 95.31 138 LYS A O 1
ATOM 1089 N N . THR A 1 139 ? -8.311 -5.178 18.411 1.00 94.06 139 THR A N 1
ATOM 1090 C CA . THR A 1 139 ? -9.214 -6.217 18.929 1.00 94.06 139 THR A CA 1
ATOM 1091 C C . THR A 1 139 ? -9.704 -7.123 17.803 1.00 94.06 139 THR A C 1
ATOM 1093 O O . THR A 1 139 ? -9.725 -8.342 17.950 1.00 94.06 139 THR A O 1
ATOM 1096 N N . ILE A 1 140 ? -10.043 -6.542 16.652 1.00 93.81 140 ILE A N 1
ATOM 1097 C CA . ILE A 1 140 ? -10.453 -7.301 15.468 1.00 93.81 140 ILE A CA 1
ATOM 1098 C C . ILE A 1 140 ? -9.281 -8.126 14.918 1.00 93.81 140 ILE A C 1
ATOM 1100 O O . ILE A 1 140 ? -9.449 -9.318 14.668 1.00 93.81 140 ILE A O 1
ATOM 1104 N N . LEU A 1 141 ? -8.083 -7.541 14.817 1.00 93.44 141 LEU A N 1
ATOM 1105 C CA . LEU A 1 141 ? -6.869 -8.252 14.399 1.00 93.44 141 LEU A CA 1
ATOM 1106 C C . LEU A 1 141 ? -6.528 -9.434 15.307 1.00 93.44 141 LEU A C 1
ATOM 1108 O O . LEU A 1 141 ? -6.144 -10.478 14.799 1.00 93.44 141 LEU A O 1
ATOM 1112 N N . ALA A 1 142 ? -6.690 -9.304 16.624 1.00 89.56 142 ALA A N 1
ATOM 1113 C CA . ALA A 1 142 ? -6.421 -10.401 17.553 1.00 89.56 142 ALA A CA 1
ATOM 1114 C C . ALA A 1 142 ? -7.337 -11.618 17.321 1.00 89.56 142 ALA A C 1
ATOM 1116 O O . ALA A 1 142 ? -6.927 -12.744 17.584 1.00 89.56 142 ALA A O 1
ATOM 1117 N N . ASN A 1 143 ? -8.553 -11.396 16.810 1.00 89.25 143 ASN A N 1
ATOM 1118 C CA . ASN A 1 143 ? -9.506 -12.463 16.497 1.00 89.25 143 ASN A CA 1
ATOM 1119 C C . ASN A 1 143 ? -9.286 -13.053 15.097 1.00 89.25 143 ASN A C 1
ATOM 1121 O O . ASN A 1 143 ? -9.385 -14.263 14.915 1.00 89.25 143 ASN A O 1
ATOM 1125 N N . GLU A 1 144 ? -9.001 -12.208 14.103 1.00 89.00 144 GLU A N 1
ATOM 1126 C CA . GLU A 1 144 ? -8.855 -12.637 12.706 1.00 89.00 144 GLU A CA 1
ATOM 1127 C C . GLU A 1 144 ? -7.428 -13.070 12.354 1.00 89.00 144 GLU A C 1
ATOM 1129 O O . GLU A 1 144 ? -7.218 -13.790 11.382 1.00 89.00 144 GLU A O 1
ATOM 1134 N N . TRP A 1 145 ? -6.419 -12.651 13.111 1.00 88.12 145 TRP A N 1
ATOM 1135 C CA . TRP A 1 145 ? -5.014 -12.968 12.863 1.00 88.12 145 TRP A CA 1
ATOM 1136 C C . TRP A 1 145 ? -4.258 -13.137 14.187 1.00 88.12 145 TRP A C 1
ATOM 1138 O O . TRP A 1 145 ? -3.298 -12.433 14.492 1.00 88.12 145 TRP A O 1
ATOM 1148 N N . ASP A 1 146 ? -4.702 -14.117 14.969 1.00 81.62 146 ASP A N 1
ATOM 1149 C CA . ASP A 1 146 ? -4.184 -14.492 16.293 1.00 81.62 146 ASP A CA 1
ATOM 1150 C C . ASP A 1 146 ? -2.663 -14.727 16.338 1.00 81.62 146 ASP A C 1
ATOM 1152 O O . ASP A 1 146 ? -2.005 -14.447 17.340 1.00 81.62 146 ASP A O 1
ATOM 1156 N N . LYS A 1 147 ? -2.083 -15.200 15.233 1.00 84.25 147 LYS A N 1
ATOM 1157 C CA . LYS A 1 147 ? -0.641 -15.424 15.073 1.00 84.25 147 LYS A CA 1
ATOM 1158 C C . LYS A 1 147 ? 0.134 -14.202 14.572 1.00 84.25 147 LYS A C 1
ATOM 1160 O O . LYS A 1 147 ? 1.245 -14.379 14.090 1.00 84.25 147 LYS A O 1
ATOM 1165 N N . ALA A 1 148 ? -0.400 -12.986 14.652 1.00 87.62 148 ALA A N 1
ATOM 1166 C CA . ALA A 1 148 ? 0.318 -11.772 14.263 1.00 87.62 148 ALA A CA 1
ATOM 1167 C C . ALA A 1 148 ? 0.788 -10.947 15.472 1.00 87.62 148 ALA A C 1
ATOM 1169 O O . ALA A 1 148 ? 0.088 -10.780 16.471 1.00 87.62 148 ALA A O 1
ATOM 1170 N N . ARG A 1 149 ? 1.980 -10.357 15.361 1.00 90.12 149 ARG A N 1
ATOM 1171 C CA . ARG A 1 149 ? 2.493 -9.359 16.300 1.00 90.12 149 ARG A CA 1
ATOM 1172 C C . ARG A 1 149 ? 2.047 -7.969 15.861 1.00 90.12 149 ARG A C 1
ATOM 1174 O O . ARG A 1 149 ? 2.509 -7.459 14.846 1.00 90.12 149 ARG A O 1
ATOM 1181 N N . VAL A 1 150 ? 1.213 -7.320 16.666 1.00 92.31 150 VAL A N 1
ATOM 1182 C CA . VAL A 1 150 ? 0.721 -5.963 16.385 1.00 92.31 150 VAL A CA 1
ATOM 1183 C C . VAL A 1 150 ? 1.610 -4.905 17.046 1.00 92.31 150 VAL A C 1
ATOM 1185 O O . VAL A 1 150 ? 1.924 -5.003 18.234 1.00 92.31 150 VAL A O 1
ATOM 1188 N N . VAL A 1 151 ? 1.989 -3.871 16.293 1.00 91.69 151 VAL A N 1
ATOM 1189 C CA . VAL A 1 151 ? 2.717 -2.688 16.778 1.00 91.69 151 VAL A CA 1
ATOM 1190 C C . VAL A 1 151 ? 1.880 -1.442 16.513 1.00 91.69 151 VAL A C 1
ATOM 1192 O O . VAL A 1 151 ? 1.452 -1.200 15.390 1.00 91.69 151 VAL A O 1
ATOM 1195 N N . GLU A 1 152 ? 1.660 -0.633 17.546 1.00 94.44 152 GLU A N 1
ATOM 1196 C CA . GLU A 1 152 ? 0.774 0.530 17.480 1.00 94.44 152 GLU A CA 1
ATOM 1197 C C . GLU A 1 152 ? 1.547 1.850 17.512 1.00 94.44 152 GLU A C 1
ATOM 1199 O O . GLU A 1 152 ? 2.445 2.053 18.335 1.00 94.44 152 GLU A O 1
ATOM 1204 N N . PHE A 1 153 ? 1.114 2.798 16.687 1.00 93.50 153 PHE A N 1
ATOM 1205 C CA . PHE A 1 153 ? 1.636 4.154 16.628 1.00 93.50 153 PHE A CA 1
ATOM 1206 C C . PHE A 1 153 ? 0.488 5.154 16.733 1.00 93.50 153 PHE A C 1
ATOM 1208 O O . PHE A 1 153 ? -0.317 5.310 15.822 1.00 93.50 153 PHE A O 1
ATOM 1215 N N . GLY A 1 154 ? 0.439 5.878 17.852 1.00 91.88 154 GLY A N 1
ATOM 1216 C CA . GLY A 1 154 ? -0.496 6.994 18.037 1.00 91.88 154 GLY A CA 1
ATOM 1217 C C . GLY A 1 154 ? 0.007 8.334 17.491 1.00 91.88 154 GLY A C 1
ATOM 1218 O O . GLY A 1 154 ? -0.614 9.362 17.730 1.00 91.88 154 GLY A O 1
ATOM 1219 N N . SER A 1 155 ? 1.172 8.363 16.842 1.00 91.44 155 SER A N 1
ATOM 1220 C CA . SER A 1 155 ? 1.779 9.587 16.317 1.00 91.44 155 SER A CA 1
ATOM 1221 C C . SER A 1 155 ? 2.595 9.283 15.068 1.00 91.44 155 SER A C 1
ATOM 1223 O O . SER A 1 155 ? 3.460 8.406 15.098 1.00 91.44 155 SER A O 1
ATOM 1225 N N . TYR A 1 156 ? 2.374 10.071 14.015 1.00 88.38 156 TYR A N 1
ATOM 1226 C CA . TYR A 1 156 ? 3.114 9.989 12.754 1.00 88.38 156 TYR A CA 1
ATOM 1227 C C . TYR A 1 156 ? 4.622 10.154 12.944 1.00 88.38 156 TYR A C 1
ATOM 1229 O O . TYR A 1 156 ? 5.400 9.396 12.380 1.00 88.38 156 TYR A O 1
ATOM 1237 N N . LYS A 1 157 ? 5.049 11.085 13.808 1.00 86.50 157 LYS A N 1
ATOM 1238 C CA . LYS A 1 157 ? 6.472 11.307 14.096 1.00 86.50 157 LYS A CA 1
ATOM 1239 C C . LYS A 1 157 ? 7.131 10.049 14.664 1.00 86.50 157 LYS A C 1
ATOM 1241 O O . LYS A 1 157 ? 8.167 9.619 14.172 1.00 86.50 157 LYS A O 1
ATOM 1246 N N . LYS A 1 158 ? 6.492 9.420 15.659 1.00 84.88 158 LYS A N 1
ATOM 1247 C CA . LYS A 1 158 ? 6.995 8.173 16.256 1.00 84.88 158 LYS A CA 1
ATOM 1248 C C . LYS A 1 158 ? 7.035 7.027 15.252 1.00 84.88 158 LYS A C 1
ATOM 1250 O O . LYS A 1 158 ? 7.932 6.195 15.351 1.00 84.88 158 LYS A O 1
ATOM 1255 N N . PHE A 1 159 ? 6.065 6.971 14.342 1.00 87.19 159 PHE A N 1
ATOM 1256 C CA . PHE A 1 159 ? 6.059 5.995 13.261 1.00 87.19 159 PHE A CA 1
ATOM 1257 C C . PHE A 1 159 ? 7.259 6.206 12.337 1.00 87.19 159 PHE A C 1
ATOM 1259 O O . PHE A 1 159 ? 8.092 5.315 12.247 1.00 87.19 159 PHE A O 1
ATOM 1266 N N . ILE A 1 160 ? 7.431 7.403 11.772 1.00 81.38 160 ILE A N 1
ATOM 1267 C CA . ILE A 1 160 ? 8.531 7.719 10.844 1.00 81.38 160 ILE A CA 1
ATOM 1268 C C . ILE A 1 160 ? 9.907 7.464 11.488 1.00 81.38 160 ILE A C 1
ATOM 1270 O O . ILE A 1 160 ? 10.786 6.878 10.863 1.00 81.38 160 ILE A O 1
ATOM 1274 N N . GLU A 1 161 ? 10.092 7.819 12.763 1.00 76.75 161 GLU A N 1
ATOM 1275 C CA . GLU A 1 161 ? 11.351 7.586 13.495 1.00 76.75 161 GLU A CA 1
ATOM 1276 C C . GLU A 1 161 ? 11.650 6.100 13.777 1.00 76.75 161 GLU A C 1
ATOM 1278 O O . GLU A 1 161 ? 12.803 5.734 14.013 1.00 76.75 161 GLU A O 1
ATOM 1283 N N . ASN A 1 162 ? 10.633 5.230 13.805 1.00 68.62 162 ASN A N 1
ATOM 1284 C CA . ASN A 1 162 ? 10.780 3.820 14.194 1.00 68.62 162 ASN A CA 1
ATOM 1285 C C . ASN A 1 162 ? 10.364 2.821 13.108 1.00 68.62 162 ASN A C 1
ATOM 1287 O O . ASN A 1 162 ? 10.478 1.614 13.336 1.00 68.62 162 ASN A O 1
ATOM 1291 N N . GLN A 1 163 ? 9.916 3.282 11.940 1.00 66.31 163 GLN A N 1
ATOM 1292 C CA . GLN A 1 163 ? 9.480 2.409 10.850 1.00 66.31 163 GLN A CA 1
ATOM 1293 C C . GLN A 1 163 ? 10.637 1.557 10.329 1.00 66.31 163 GLN A C 1
ATOM 1295 O O . GLN A 1 163 ? 10.487 0.353 10.192 1.00 66.31 163 GLN A O 1
ATOM 1300 N N . GLN A 1 164 ? 11.843 2.123 10.199 1.00 61.12 164 GLN A N 1
ATOM 1301 C CA . GLN A 1 164 ? 13.019 1.369 9.745 1.00 61.12 164 GLN A CA 1
ATOM 1302 C C . GLN A 1 164 ? 13.465 0.271 10.721 1.00 61.12 164 GLN A C 1
ATOM 1304 O O . GLN A 1 164 ? 14.231 -0.612 10.352 1.00 61.12 164 GLN A O 1
ATOM 1309 N N . LYS A 1 165 ? 12.992 0.307 11.974 1.00 62.59 165 LYS A N 1
ATOM 1310 C CA . LYS A 1 165 ? 13.268 -0.742 12.966 1.00 62.59 165 LYS A CA 1
ATOM 1311 C C . LYS A 1 165 ? 12.295 -1.916 12.864 1.00 62.59 165 LYS A C 1
ATOM 1313 O O . LYS A 1 165 ? 12.538 -2.950 13.478 1.00 62.59 165 LYS A O 1
ATOM 1318 N N . ASN A 1 166 ? 11.177 -1.748 12.159 1.00 62.50 166 ASN A N 1
ATOM 1319 C CA . ASN A 1 166 ? 10.105 -2.727 12.088 1.00 62.50 166 ASN A CA 1
ATOM 1320 C C . ASN A 1 166 ? 9.810 -3.061 10.621 1.00 62.50 166 ASN A C 1
ATOM 1322 O O . ASN A 1 166 ? 9.211 -2.269 9.905 1.00 62.50 166 ASN A O 1
ATOM 1326 N N . ASN A 1 167 ? 10.189 -4.264 10.193 1.00 71.44 167 ASN A N 1
ATOM 1327 C CA . ASN A 1 167 ? 9.800 -4.794 8.887 1.00 71.44 167 ASN A CA 1
ATOM 1328 C C . ASN A 1 167 ? 8.350 -5.280 8.969 1.00 71.44 167 ASN A C 1
ATOM 1330 O O . ASN A 1 167 ? 8.107 -6.431 9.330 1.00 71.44 167 ASN A O 1
ATOM 1334 N N . PHE A 1 168 ? 7.399 -4.382 8.724 1.00 84.12 168 PHE A N 1
ATOM 1335 C CA . PHE A 1 168 ? 5.982 -4.727 8.703 1.00 84.12 168 PHE A CA 1
ATOM 1336 C C . PHE A 1 168 ? 5.675 -5.687 7.549 1.00 84.12 168 PHE A C 1
ATOM 1338 O O . PHE A 1 168 ? 6.274 -5.610 6.485 1.00 84.12 168 PHE A O 1
ATOM 1345 N N . ASP A 1 169 ? 4.756 -6.617 7.781 1.00 83.31 169 ASP A N 1
ATOM 1346 C CA . ASP A 1 169 ? 4.175 -7.492 6.761 1.00 83.31 169 ASP A CA 1
ATOM 1347 C C . ASP A 1 169 ? 2.825 -6.949 6.265 1.00 83.31 169 ASP A C 1
ATOM 1349 O O . ASP A 1 169 ? 2.324 -7.374 5.229 1.00 83.31 169 ASP A O 1
ATOM 1353 N N . PHE A 1 170 ? 2.218 -6.036 7.028 1.00 90.31 170 PHE A N 1
ATOM 1354 C CA . PHE A 1 170 ? 0.961 -5.370 6.713 1.00 90.31 170 PHE A CA 1
ATOM 1355 C C . PHE A 1 170 ? 0.856 -4.064 7.512 1.00 90.31 170 PHE A C 1
ATOM 1357 O O . PHE A 1 170 ? 1.205 -4.020 8.697 1.00 90.31 170 PHE A O 1
ATOM 1364 N N . LEU A 1 171 ? 0.371 -3.000 6.874 1.00 93.12 171 LEU A N 1
ATOM 1365 C CA . LEU A 1 171 ? 0.173 -1.693 7.492 1.00 93.12 171 LEU A CA 1
ATOM 1366 C C . LEU A 1 171 ? -1.296 -1.283 7.432 1.00 93.12 171 LEU A C 1
ATOM 1368 O O . LEU A 1 171 ? -1.910 -1.291 6.372 1.00 93.12 171 LEU A O 1
ATOM 1372 N N . ILE A 1 172 ? -1.840 -0.863 8.570 1.00 95.69 172 ILE A N 1
ATOM 1373 C CA . ILE A 1 172 ? -3.149 -0.224 8.678 1.00 95.69 172 ILE A CA 1
ATOM 1374 C C . ILE A 1 172 ? -2.914 1.219 9.096 1.00 95.69 172 ILE A C 1
ATOM 1376 O O . ILE A 1 172 ? -2.375 1.461 10.178 1.00 95.69 172 ILE A O 1
ATOM 1380 N N . ILE A 1 173 ? -3.297 2.173 8.252 1.00 95.06 173 ILE A N 1
ATOM 1381 C CA . ILE A 1 173 ? -2.963 3.578 8.474 1.00 95.06 173 ILE A CA 1
ATOM 1382 C C . ILE A 1 173 ? -4.183 4.496 8.357 1.00 95.06 173 ILE A C 1
ATOM 1384 O O . ILE A 1 173 ? -5.001 4.359 7.450 1.00 95.06 173 ILE A O 1
ATOM 1388 N N . ASP A 1 174 ? -4.276 5.477 9.247 1.00 96.12 174 ASP A N 1
ATOM 1389 C CA . ASP A 1 174 ? -5.124 6.654 9.083 1.00 96.12 174 ASP A CA 1
ATOM 1390 C C . ASP A 1 174 ? -4.238 7.864 8.758 1.00 96.12 174 ASP A C 1
ATOM 1392 O O . ASP A 1 174 ? -3.555 8.365 9.651 1.00 96.12 174 ASP A O 1
ATOM 1396 N N . PRO A 1 175 ? -4.225 8.348 7.504 1.00 93.06 175 PRO A N 1
ATOM 1397 C CA . PRO A 1 175 ? -3.409 9.482 7.098 1.00 93.06 175 PRO A CA 1
ATOM 1398 C C . PRO A 1 175 ? -4.119 10.837 7.285 1.00 93.06 175 PRO A C 1
ATOM 1400 O O . PRO A 1 175 ? -3.523 11.873 7.003 1.00 93.06 175 PRO A O 1
ATOM 1403 N N . GLU A 1 176 ? -5.379 10.860 7.753 1.00 89.62 176 GLU A N 1
ATOM 1404 C CA . GLU A 1 176 ? -6.270 12.039 7.778 1.00 89.62 176 GLU A CA 1
ATOM 1405 C C . GLU A 1 176 ? -5.614 13.298 8.351 1.00 89.62 176 GLU A C 1
ATOM 1407 O O . GLU A 1 176 ? -5.787 14.398 7.825 1.00 89.62 176 GLU A O 1
ATOM 1412 N N . ASN A 1 177 ? -4.891 13.120 9.457 1.00 88.56 177 ASN A N 1
ATOM 1413 C CA . ASN A 1 177 ? -4.360 14.206 10.278 1.00 88.56 177 ASN A CA 1
ATOM 1414 C C . ASN A 1 177 ? -2.853 14.414 10.086 1.00 88.56 177 ASN A C 1
ATOM 1416 O O . ASN A 1 177 ? -2.217 15.073 10.910 1.00 88.56 177 ASN A O 1
ATOM 1420 N N . PHE A 1 178 ? -2.252 13.805 9.065 1.00 89.50 178 PHE A N 1
ATOM 1421 C CA . PHE A 1 178 ? -0.839 14.002 8.785 1.00 89.50 178 PHE A CA 1
ATOM 1422 C C . PHE A 1 178 ? -0.608 15.354 8.106 1.00 89.50 178 PHE A C 1
ATOM 1424 O O . PHE A 1 178 ? -1.304 15.722 7.161 1.00 89.50 178 PHE A O 1
ATOM 1431 N N . THR A 1 179 ? 0.387 16.095 8.589 1.00 83.62 179 THR A N 1
ATOM 1432 C CA . THR A 1 179 ? 0.740 17.429 8.093 1.00 83.62 179 THR A CA 1
ATOM 1433 C C . THR A 1 179 ? 2.200 17.427 7.656 1.00 83.62 179 THR A C 1
ATOM 1435 O O . THR A 1 179 ? 3.094 17.649 8.474 1.00 83.62 179 THR A O 1
ATOM 1438 N N . GLY A 1 180 ? 2.439 17.124 6.381 1.00 71.94 180 GLY A N 1
ATOM 1439 C CA . GLY A 1 180 ? 3.788 17.035 5.809 1.00 71.94 180 GLY A CA 1
ATOM 1440 C C . GLY A 1 180 ? 3.957 17.729 4.456 1.00 71.94 180 GLY A C 1
ATOM 1441 O O . GLY A 1 180 ? 5.085 18.004 4.066 1.00 71.94 180 GLY A O 1
ATOM 1442 N N . GLY A 1 181 ? 2.860 18.039 3.762 1.00 73.50 181 GLY A N 1
ATOM 1443 C CA . GLY A 1 181 ? 2.849 18.684 2.448 1.00 73.50 181 GLY A CA 1
ATOM 1444 C C . GLY A 1 181 ? 2.130 20.035 2.441 1.00 73.50 181 GLY A C 1
ATOM 1445 O O . GLY A 1 181 ? 1.643 20.512 3.467 1.00 73.50 181 GLY A O 1
ATOM 1446 N N . PHE A 1 182 ? 2.050 20.648 1.257 1.00 73.25 182 PHE A N 1
ATOM 1447 C CA . PHE A 1 182 ? 1.420 21.961 1.052 1.00 73.25 182 PHE A CA 1
ATOM 1448 C C . PHE A 1 182 ? -0.111 21.903 1.082 1.00 73.25 182 PHE A C 1
ATOM 1450 O O . PHE A 1 182 ? -0.767 22.876 1.455 1.00 73.25 182 PHE A O 1
ATOM 1457 N N . SER A 1 183 ? -0.684 20.750 0.735 1.00 87.56 183 SER A N 1
ATOM 1458 C CA . SER A 1 183 ? -2.102 20.450 0.893 1.00 87.56 183 SER A CA 1
ATOM 1459 C C . SER A 1 183 ? -2.325 19.159 1.684 1.00 87.56 183 SER A C 1
ATOM 1461 O O . SER A 1 183 ? -1.409 18.377 1.957 1.00 87.56 183 SER A O 1
ATOM 1463 N N . ARG A 1 184 ? -3.587 18.907 2.051 1.00 86.56 184 ARG A N 1
ATOM 1464 C CA . ARG A 1 184 ? -4.000 17.644 2.675 1.00 86.56 184 ARG A CA 1
ATOM 1465 C C . ARG A 1 184 ? -3.762 16.448 1.752 1.00 86.56 184 ARG A C 1
ATOM 1467 O O . ARG A 1 184 ? -3.346 15.401 2.229 1.00 86.56 184 ARG A O 1
ATOM 1474 N N . LYS A 1 185 ? -4.014 16.608 0.449 1.00 85.75 185 LYS A N 1
ATOM 1475 C CA . LYS A 1 185 ? -3.795 15.555 -0.550 1.00 85.75 185 LYS A CA 1
ATOM 1476 C C . LYS A 1 185 ? -2.304 15.225 -0.659 1.00 85.75 185 LYS A C 1
ATOM 1478 O O . LYS A 1 185 ? -1.950 14.058 -0.546 1.00 85.75 185 LYS A O 1
ATOM 1483 N N . ASP A 1 186 ? -1.457 16.250 -0.736 1.00 82.38 186 ASP A N 1
ATOM 1484 C CA . ASP A 1 186 ? 0.004 16.084 -0.804 1.00 82.38 186 ASP A CA 1
ATOM 1485 C C . ASP A 1 186 ? 0.554 15.471 0.485 1.00 82.38 186 ASP A C 1
ATOM 1487 O O . ASP A 1 186 ? 1.429 14.618 0.454 1.00 82.38 186 ASP A O 1
ATOM 1491 N N . SER A 1 187 ? 0.017 15.869 1.643 1.00 88.44 187 SER A N 1
ATOM 1492 C CA . SER A 1 187 ? 0.419 15.277 2.921 1.00 88.44 187 SER A CA 1
ATOM 1493 C C . SER A 1 187 ? 0.112 13.779 2.952 1.00 88.44 187 SER A C 1
ATOM 1495 O O . SER A 1 187 ? 0.981 12.982 3.297 1.00 88.44 187 SER A O 1
ATOM 1497 N N . ILE A 1 188 ? -1.105 13.386 2.563 1.00 90.19 188 ILE A N 1
ATOM 1498 C CA . ILE A 1 188 ? -1.499 11.973 2.494 1.00 90.19 188 ILE A CA 1
ATOM 1499 C C . ILE A 1 188 ? -0.601 11.219 1.510 1.00 90.19 188 ILE A C 1
ATOM 1501 O O . ILE A 1 188 ? -0.128 10.142 1.857 1.00 90.19 188 ILE A O 1
ATOM 1505 N N . GLN A 1 189 ? -0.323 11.797 0.338 1.00 87.69 189 GLN A N 1
ATOM 1506 C CA . GLN A 1 189 ? 0.590 11.218 -0.647 1.00 87.69 189 GLN A CA 1
ATOM 1507 C C . GLN A 1 189 ? 1.961 10.914 -0.042 1.00 87.69 189 GLN A C 1
ATOM 1509 O O . GLN A 1 189 ? 2.378 9.761 -0.041 1.00 87.69 189 GLN A O 1
ATOM 1514 N N . ILE A 1 190 ? 2.599 11.921 0.562 1.00 83.50 190 ILE A N 1
ATOM 1515 C CA . ILE A 1 190 ? 3.919 11.790 1.190 1.00 83.50 190 ILE A CA 1
ATOM 1516 C C . ILE A 1 190 ? 3.917 10.669 2.234 1.00 83.50 190 ILE A C 1
ATOM 1518 O O . ILE A 1 190 ? 4.848 9.871 2.293 1.00 83.50 190 ILE A O 1
ATOM 1522 N N . LEU A 1 191 ? 2.878 10.580 3.071 1.00 88.00 191 LEU A N 1
ATOM 1523 C CA . LEU A 1 191 ? 2.807 9.526 4.083 1.00 88.00 191 LEU A CA 1
ATOM 1524 C C . LEU A 1 191 ? 2.681 8.132 3.457 1.00 88.00 191 LEU A C 1
ATOM 1526 O O . LEU A 1 191 ? 3.339 7.202 3.920 1.00 88.00 191 LEU A O 1
ATOM 1530 N N . ILE A 1 192 ? 1.853 7.985 2.421 1.00 86.94 192 ILE A N 1
ATOM 1531 C CA . ILE A 1 192 ? 1.678 6.712 1.714 1.00 86.94 192 ILE A CA 1
ATOM 1532 C C . ILE A 1 192 ? 2.984 6.301 1.036 1.00 86.94 192 ILE A C 1
ATOM 1534 O O . ILE A 1 192 ? 3.409 5.167 1.212 1.00 86.94 192 ILE A O 1
ATOM 1538 N N . GLU A 1 193 ? 3.666 7.218 0.352 1.00 81.81 193 GLU A N 1
ATOM 1539 C CA . GLU A 1 193 ? 4.964 6.970 -0.290 1.00 81.81 193 GLU A CA 1
ATOM 1540 C C . GLU A 1 193 ? 6.026 6.522 0.723 1.00 81.81 193 GLU A C 1
ATOM 1542 O O . GLU A 1 193 ? 6.744 5.544 0.493 1.00 81.81 193 GLU A O 1
ATOM 1547 N N . ILE A 1 194 ? 6.074 7.169 1.895 1.00 77.81 194 ILE A N 1
ATOM 1548 C CA . ILE A 1 194 ? 6.942 6.748 3.001 1.00 77.81 194 ILE A CA 1
ATOM 1549 C C . ILE A 1 194 ? 6.640 5.294 3.400 1.00 77.81 194 ILE A C 1
ATOM 1551 O O . ILE A 1 194 ? 7.569 4.510 3.603 1.00 77.81 194 ILE A O 1
ATOM 1555 N N . CYS A 1 195 ? 5.366 4.906 3.482 1.00 76.19 195 CYS A N 1
ATOM 1556 C CA . CYS A 1 195 ? 4.965 3.536 3.804 1.00 76.19 195 CYS A CA 1
ATOM 1557 C C . CYS A 1 195 ? 5.246 2.536 2.665 1.00 76.19 195 CYS A C 1
ATOM 1559 O O . CYS A 1 195 ? 5.666 1.411 2.941 1.00 76.19 195 CYS A O 1
ATOM 1561 N N . CYS A 1 196 ? 5.066 2.934 1.403 1.00 68.50 196 CYS A N 1
ATOM 1562 C CA . CYS A 1 196 ? 5.276 2.092 0.220 1.00 68.50 196 CYS A CA 1
ATOM 1563 C C . CYS A 1 196 ? 6.739 1.678 0.033 1.00 68.50 196 CYS A C 1
ATOM 1565 O O . CYS A 1 196 ? 6.996 0.598 -0.497 1.00 68.50 196 CYS A O 1
ATOM 1567 N N . SER A 1 197 ? 7.696 2.456 0.557 1.00 58.44 197 SER A N 1
ATOM 1568 C CA . SER A 1 197 ? 9.126 2.096 0.561 1.00 58.44 197 SER A CA 1
ATOM 1569 C C . SER A 1 197 ? 9.438 0.732 1.209 1.00 58.44 197 SER A C 1
ATOM 1571 O O . SER A 1 197 ? 10.522 0.182 1.018 1.00 58.44 197 SER A O 1
ATOM 1573 N N . HIS A 1 198 ? 8.479 0.157 1.944 1.00 56.03 198 HIS A N 1
ATOM 1574 C CA . HIS A 1 198 ? 8.585 -1.134 2.619 1.00 56.03 198 HIS A CA 1
ATOM 1575 C C . HIS A 1 198 ? 7.902 -2.312 1.890 1.00 56.03 198 HIS A C 1
ATOM 1577 O O . HIS A 1 198 ? 7.870 -3.406 2.455 1.00 56.03 198 HIS A O 1
ATOM 1583 N N . PHE A 1 199 ? 7.348 -2.125 0.679 1.00 62.03 199 PHE A N 1
ATOM 1584 C CA . PHE A 1 199 ? 6.638 -3.158 -0.114 1.00 62.03 199 PHE A CA 1
ATOM 1585 C C . PHE A 1 199 ? 5.587 -3.966 0.674 1.00 62.03 199 PHE A C 1
ATOM 1587 O O . PHE A 1 199 ? 5.278 -5.113 0.352 1.00 62.03 199 PHE A O 1
ATOM 1594 N N . SER A 1 200 ? 5.054 -3.386 1.748 1.00 74.62 200 SER A N 1
ATOM 1595 C CA . SER A 1 200 ? 4.038 -4.021 2.579 1.00 74.62 200 SER A CA 1
ATOM 1596 C C . SER A 1 200 ? 2.661 -3.638 2.055 1.00 74.62 200 SER A C 1
ATOM 1598 O O . SER A 1 200 ? 2.471 -2.467 1.727 1.00 74.62 200 SER A O 1
ATOM 1600 N N . PRO A 1 201 ? 1.682 -4.556 2.020 1.00 86.12 201 PRO A N 1
ATOM 1601 C CA . PRO A 1 201 ? 0.310 -4.181 1.736 1.00 86.12 201 PRO A CA 1
ATOM 1602 C C . PRO A 1 201 ? -0.171 -3.118 2.732 1.00 86.12 201 PRO A C 1
ATOM 1604 O O . PRO A 1 201 ? 0.133 -3.181 3.929 1.00 86.12 201 PRO A O 1
ATOM 1607 N N . ILE A 1 202 ? -0.910 -2.131 2.227 1.00 92.06 202 ILE A N 1
ATOM 1608 C CA . ILE A 1 202 ? -1.402 -0.985 2.998 1.00 92.06 202 ILE A CA 1
ATOM 1609 C C . ILE A 1 202 ? -2.925 -0.974 2.949 1.00 92.06 202 ILE A C 1
ATOM 1611 O O . ILE A 1 202 ? -3.522 -0.938 1.875 1.00 92.06 202 ILE A O 1
ATOM 1615 N N . LEU A 1 203 ? -3.543 -0.948 4.124 1.00 95.75 203 LEU A N 1
ATOM 1616 C CA . LEU A 1 203 ? -4.956 -0.659 4.316 1.00 95.75 203 LEU A CA 1
ATOM 1617 C C . LEU A 1 203 ? -5.115 0.761 4.863 1.00 95.75 203 LEU A C 1
ATOM 1619 O O . LEU A 1 203 ? -4.682 1.056 5.978 1.00 95.75 203 LEU A O 1
ATOM 1623 N N . VAL A 1 204 ? -5.779 1.636 4.109 1.00 96.31 204 VAL A N 1
ATOM 1624 C CA . VAL A 1 204 ? -6.088 2.995 4.579 1.00 96.31 204 VAL A CA 1
ATOM 1625 C C . VAL A 1 204 ? -7.448 3.019 5.271 1.00 96.31 204 VAL A C 1
ATOM 1627 O O . VAL A 1 204 ? -8.475 2.842 4.622 1.00 96.31 204 VAL A O 1
ATOM 1630 N N . VAL A 1 205 ? -7.474 3.292 6.577 1.00 97.00 205 VAL A N 1
ATOM 1631 C CA . VAL A 1 205 ? -8.702 3.392 7.382 1.00 97.00 205 VAL A CA 1
ATOM 1632 C C . VAL A 1 205 ? -8.921 4.842 7.792 1.00 97.00 205 VAL A C 1
ATOM 1634 O O . VAL A 1 205 ? -8.315 5.324 8.746 1.00 97.00 205 VAL A O 1
ATOM 1637 N N . SER A 1 206 ? -9.776 5.572 7.075 1.00 96.06 206 SER A N 1
ATOM 1638 C CA . SER A 1 206 ? -9.853 7.028 7.233 1.00 96.06 206 SER A CA 1
ATOM 1639 C C . SER A 1 206 ? -11.195 7.634 6.834 1.00 96.06 206 SER A C 1
ATOM 1641 O O . SER A 1 206 ? -11.927 7.095 6.005 1.00 96.06 206 SER A O 1
ATOM 1643 N N . LYS A 1 207 ? -11.508 8.821 7.372 1.00 94.94 207 LYS A N 1
ATOM 1644 C CA . LYS A 1 207 ? -12.631 9.641 6.875 1.00 94.94 207 LYS A CA 1
ATOM 1645 C C . LYS A 1 207 ? -12.368 10.133 5.452 1.00 94.94 207 LYS A C 1
ATOM 1647 O O . LYS A 1 207 ? -13.318 10.342 4.696 1.00 94.94 207 LYS A O 1
ATOM 1652 N N . TYR A 1 208 ? -11.098 10.273 5.061 1.00 93.19 208 TYR A N 1
ATOM 1653 C CA . TYR A 1 208 ? -10.713 10.620 3.697 1.00 93.19 208 TYR A CA 1
ATOM 1654 C C . TYR A 1 208 ? -11.301 9.654 2.661 1.00 93.19 208 TYR A C 1
ATOM 1656 O O . TYR A 1 208 ? -11.694 10.092 1.582 1.00 93.19 208 TYR A O 1
ATOM 1664 N N . CYS A 1 209 ? -11.472 8.375 3.005 1.00 93.06 209 CYS A N 1
ATOM 1665 C CA . CYS A 1 209 ? -12.026 7.358 2.114 1.00 93.06 209 CYS A CA 1
ATOM 1666 C C . CYS A 1 209 ? -13.522 7.547 1.802 1.00 93.06 209 CYS A C 1
ATOM 1668 O O . CYS A 1 209 ? -14.037 6.860 0.927 1.00 93.06 209 CYS A O 1
ATOM 1670 N N . ASN A 1 210 ? -14.243 8.471 2.456 1.00 92.81 210 ASN A N 1
ATOM 1671 C CA . ASN A 1 210 ? -15.695 8.637 2.267 1.00 92.81 210 ASN A CA 1
ATOM 1672 C C . ASN A 1 210 ? -16.077 9.087 0.850 1.00 92.81 210 ASN A C 1
ATOM 1674 O O . ASN A 1 210 ? -17.140 8.716 0.350 1.00 92.81 210 ASN A O 1
ATOM 1678 N N . LYS A 1 211 ? -15.205 9.845 0.179 1.00 92.06 211 LYS A N 1
ATOM 1679 C CA . LYS A 1 211 ? -15.427 10.300 -1.199 1.00 92.06 211 LYS A CA 1
ATOM 1680 C C . LYS A 1 211 ? -14.810 9.327 -2.196 1.00 92.06 211 LYS A C 1
ATOM 1682 O O . LYS A 1 211 ? -13.681 8.885 -2.013 1.00 92.06 211 LYS A O 1
ATOM 1687 N N . GLU A 1 212 ? -15.521 9.048 -3.283 1.00 89.69 212 GLU A N 1
ATOM 1688 C CA . GLU A 1 212 ? -15.032 8.146 -4.331 1.00 89.69 212 GLU A CA 1
ATOM 1689 C C . GLU A 1 212 ? -13.746 8.652 -4.992 1.00 89.69 212 GLU A C 1
ATOM 1691 O O . GLU A 1 212 ? -12.807 7.884 -5.175 1.00 89.69 212 GLU A O 1
ATOM 1696 N N . GLU A 1 213 ? -13.661 9.952 -5.266 1.00 88.62 213 GLU A N 1
ATOM 1697 C CA . GLU A 1 213 ? -12.472 10.601 -5.836 1.00 88.62 213 GLU A CA 1
ATOM 1698 C C . GLU A 1 213 ? -11.216 10.366 -4.984 1.00 88.62 213 GLU A C 1
ATOM 1700 O O . GLU A 1 213 ? -10.142 10.082 -5.510 1.00 88.62 213 GLU A O 1
ATOM 1705 N N . ASN A 1 214 ? -11.366 10.410 -3.658 1.00 90.69 214 ASN A N 1
ATOM 1706 C CA . ASN A 1 214 ? -10.274 10.158 -2.723 1.00 90.69 214 ASN A CA 1
ATOM 1707 C C . ASN A 1 214 ? -9.843 8.687 -2.742 1.00 90.69 214 ASN A C 1
ATOM 1709 O O . ASN A 1 214 ? -8.653 8.401 -2.666 1.00 90.69 214 ASN A O 1
ATOM 1713 N N . ARG A 1 215 ? -10.792 7.752 -2.878 1.00 88.25 215 ARG A N 1
ATOM 1714 C CA . ARG A 1 215 ? -10.487 6.317 -3.013 1.00 88.25 215 ARG A CA 1
ATOM 1715 C C . ARG A 1 215 ? -9.754 6.022 -4.318 1.00 88.25 215 ARG A C 1
ATOM 1717 O O . ARG A 1 215 ? -8.774 5.290 -4.301 1.00 88.25 215 ARG A O 1
ATOM 1724 N N . ARG A 1 216 ? -10.172 6.645 -5.426 1.00 83.75 216 ARG A N 1
ATOM 1725 C CA . ARG A 1 216 ? -9.469 6.552 -6.719 1.00 83.75 216 ARG A CA 1
ATOM 1726 C C . ARG A 1 216 ? -8.044 7.095 -6.622 1.00 83.75 216 ARG A C 1
ATOM 1728 O O . ARG A 1 216 ? -7.124 6.476 -7.137 1.00 83.75 216 ARG A O 1
ATOM 1735 N N . PHE A 1 217 ? -7.860 8.214 -5.923 1.00 85.69 217 PHE A N 1
ATOM 1736 C CA . PHE A 1 217 ? -6.534 8.760 -5.655 1.00 85.69 217 PHE A CA 1
ATOM 1737 C C . PHE A 1 217 ? -5.663 7.802 -4.828 1.00 85.69 217 PHE A C 1
ATOM 1739 O O . PHE A 1 217 ? -4.543 7.522 -5.234 1.00 85.69 217 PHE A O 1
ATOM 1746 N N . LEU A 1 218 ? -6.180 7.253 -3.723 1.00 86.56 218 LEU A N 1
ATOM 1747 C CA . LEU A 1 218 ? -5.446 6.285 -2.896 1.00 86.56 218 LEU A CA 1
ATOM 1748 C C . LEU A 1 218 ? -5.086 5.009 -3.671 1.00 86.56 218 LEU A C 1
ATOM 1750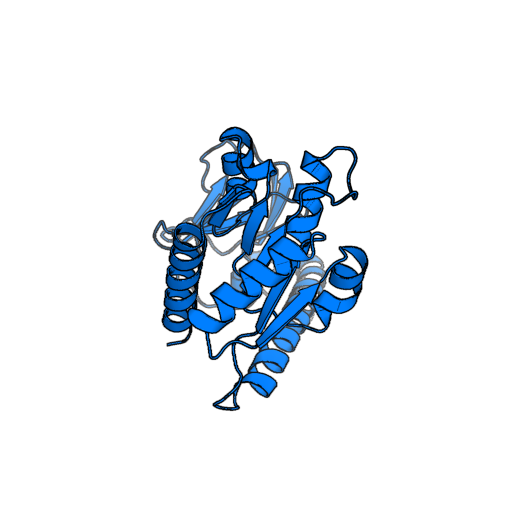 O O . LEU A 1 218 ? -3.969 4.520 -3.543 1.00 86.56 218 LEU A O 1
ATOM 1754 N N . ALA A 1 219 ? -5.996 4.502 -4.506 1.00 81.44 219 ALA A N 1
ATOM 1755 C CA . ALA A 1 219 ? -5.716 3.367 -5.385 1.00 81.44 219 ALA A CA 1
ATOM 1756 C C . ALA A 1 219 ? -4.569 3.672 -6.366 1.00 81.44 219 ALA A C 1
ATOM 1758 O O . ALA A 1 219 ? -3.731 2.813 -6.620 1.00 81.44 219 ALA A O 1
ATOM 1759 N N . GLY A 1 220 ? -4.488 4.912 -6.862 1.00 75.06 220 GLY A N 1
ATOM 1760 C CA . GLY A 1 220 ? -3.382 5.375 -7.703 1.00 75.06 220 GLY A CA 1
ATOM 1761 C C . GLY A 1 220 ? -2.014 5.371 -7.012 1.00 75.06 220 GLY A C 1
ATOM 1762 O O . GLY A 1 220 ? -1.009 5.322 -7.711 1.00 75.06 220 GLY A O 1
ATOM 1763 N N . LEU A 1 221 ? -1.977 5.364 -5.674 1.00 79.56 221 LEU A N 1
ATOM 1764 C CA . LEU A 1 221 ? -0.761 5.301 -4.851 1.00 79.56 221 LEU A CA 1
ATOM 1765 C C . LEU A 1 221 ? -0.397 3.867 -4.418 1.00 79.56 221 LEU A C 1
ATOM 1767 O O . LEU A 1 221 ? 0.355 3.680 -3.463 1.00 79.56 221 LEU A O 1
ATOM 1771 N N . SER A 1 222 ? -0.946 2.845 -5.082 1.00 81.56 222 SER A N 1
ATOM 1772 C CA . SER A 1 222 ? -0.712 1.422 -4.774 1.00 81.56 222 SER A CA 1
ATOM 1773 C C . SER A 1 222 ? -1.182 0.971 -3.380 1.00 81.56 222 SER A C 1
ATOM 1775 O O . SER A 1 222 ? -0.698 -0.021 -2.836 1.00 81.56 222 SER A O 1
ATOM 1777 N N . VAL A 1 223 ? -2.162 1.667 -2.793 1.00 85.94 223 VAL A N 1
ATOM 1778 C CA . VAL A 1 223 ? -2.846 1.203 -1.576 1.00 85.94 223 VAL A CA 1
ATOM 1779 C C . VAL A 1 223 ? -3.607 -0.089 -1.879 1.00 85.94 223 VAL A C 1
ATOM 1781 O O . VAL A 1 223 ? -4.369 -0.151 -2.841 1.00 85.94 223 VAL A O 1
ATOM 1784 N N . THR A 1 224 ? -3.429 -1.111 -1.040 1.00 88.19 224 THR A N 1
ATOM 1785 C CA . THR A 1 224 ? -4.008 -2.449 -1.248 1.00 88.19 224 THR A CA 1
ATOM 1786 C C . THR A 1 224 ? -5.521 -2.454 -1.088 1.00 88.19 224 THR A C 1
ATOM 1788 O O . THR A 1 224 ? -6.228 -3.071 -1.880 1.00 88.19 224 THR A O 1
ATOM 1791 N N . ASP A 1 225 ? -6.021 -1.797 -0.045 1.00 91.81 225 ASP A N 1
ATOM 1792 C CA . ASP A 1 225 ? -7.454 -1.665 0.198 1.00 91.81 225 ASP A CA 1
ATOM 1793 C C . ASP A 1 225 ? -7.729 -0.429 1.070 1.00 91.81 225 ASP A C 1
ATOM 1795 O O . ASP A 1 225 ? -6.822 0.159 1.671 1.00 91.81 225 ASP A O 1
ATOM 1799 N N . PHE A 1 226 ? -8.981 0.000 1.149 1.00 94.19 226 PHE A N 1
ATOM 1800 C CA . PHE A 1 226 ? -9.368 1.173 1.932 1.00 94.19 226 PHE A CA 1
ATOM 1801 C C . PHE A 1 226 ? -10.693 0.954 2.658 1.00 94.19 226 PHE A C 1
ATOM 1803 O O . PHE A 1 226 ? -11.606 0.295 2.170 1.00 94.19 226 PHE A O 1
ATOM 1810 N N . LEU A 1 227 ? -10.820 1.569 3.830 1.00 95.38 227 LEU A N 1
ATOM 1811 C CA . LEU A 1 227 ? -12.008 1.499 4.665 1.00 95.38 227 LEU A CA 1
ATOM 1812 C C . LEU A 1 227 ? -12.369 2.885 5.204 1.00 95.38 227 LEU A C 1
ATOM 1814 O O . LEU A 1 227 ? -11.546 3.617 5.755 1.00 95.38 227 LEU A O 1
ATOM 1818 N N . SER A 1 228 ? -13.630 3.255 5.032 1.00 95.62 228 SER A N 1
ATOM 1819 C CA . SER A 1 228 ? -14.168 4.532 5.490 1.00 95.62 228 SER A CA 1
ATOM 1820 C C . SER A 1 228 ? -14.442 4.537 6.988 1.00 95.62 228 SER A C 1
ATOM 1822 O O . SER A 1 228 ? -15.020 3.593 7.509 1.00 95.62 228 SER A O 1
ATOM 1824 N N . LYS A 1 229 ? -14.091 5.628 7.680 1.00 94.94 229 LYS A N 1
ATOM 1825 C CA . LYS A 1 229 ? -14.538 5.871 9.062 1.00 94.94 229 LYS A CA 1
ATOM 1826 C C . LYS A 1 229 ? -15.872 6.642 9.091 1.00 94.94 229 LYS A C 1
ATOM 1828 O O . LYS A 1 229 ? -15.985 7.660 8.395 1.00 94.94 229 LYS A O 1
ATOM 1833 N N . PRO A 1 230 ? -16.826 6.271 9.969 1.00 94.19 230 PRO A N 1
ATOM 1834 C CA . PRO A 1 230 ? -16.814 5.082 10.832 1.00 94.19 230 PRO A CA 1
ATOM 1835 C C . PRO A 1 230 ? -17.014 3.791 10.019 1.00 94.19 230 PRO A C 1
ATOM 1837 O O . PRO A 1 230 ? -17.672 3.823 8.983 1.00 94.19 230 PRO A O 1
ATOM 1840 N N . PHE A 1 231 ? -16.470 2.674 10.505 1.00 94.12 231 PHE A N 1
ATOM 1841 C CA . PHE A 1 231 ? -16.585 1.356 9.871 1.00 94.12 231 PHE A CA 1
ATOM 1842 C C . PHE A 1 231 ? -17.300 0.355 10.777 1.00 94.12 231 PHE A C 1
ATOM 1844 O O . PHE A 1 231 ? -17.342 0.535 11.995 1.00 94.12 231 PHE A O 1
ATOM 1851 N N . SER A 1 232 ? -17.835 -0.711 10.179 1.00 94.12 232 SER A N 1
ATOM 1852 C CA . SER A 1 232 ? -18.349 -1.856 10.926 1.00 94.12 232 SER A CA 1
ATOM 1853 C C . SER A 1 232 ? -17.249 -2.890 11.186 1.00 94.12 232 SER A C 1
ATOM 1855 O O . SER A 1 232 ? -16.317 -3.041 10.392 1.00 94.12 232 SER A O 1
ATOM 1857 N N . ASP A 1 233 ? -17.383 -3.653 12.274 1.00 93.25 233 ASP A N 1
ATOM 1858 C CA . ASP A 1 233 ? -16.490 -4.780 12.562 1.00 93.25 233 ASP A CA 1
ATOM 1859 C C . ASP A 1 233 ? -16.483 -5.802 11.419 1.00 93.25 233 ASP A C 1
ATOM 1861 O O . ASP A 1 233 ? -15.450 -6.397 11.126 1.00 93.25 233 ASP A O 1
ATOM 1865 N N . PHE A 1 234 ? -17.631 -6.007 10.765 1.00 93.19 234 PHE A N 1
ATOM 1866 C CA . PHE A 1 234 ? -17.772 -6.943 9.653 1.00 93.19 234 PHE A CA 1
ATOM 1867 C C . PHE A 1 234 ? -16.887 -6.551 8.464 1.00 93.19 234 PHE A C 1
ATOM 1869 O O . PHE A 1 234 ? -16.152 -7.396 7.950 1.00 93.19 234 PHE A O 1
ATOM 1876 N N . ASP A 1 235 ? -16.905 -5.275 8.071 1.00 92.38 235 ASP A N 1
ATOM 1877 C CA . ASP A 1 235 ? -16.136 -4.791 6.920 1.00 92.38 235 ASP A CA 1
ATOM 1878 C C . ASP A 1 235 ? -14.630 -4.918 7.170 1.00 92.38 235 ASP A C 1
ATOM 1880 O O . ASP A 1 235 ? -13.892 -5.433 6.328 1.00 92.38 235 ASP A O 1
AT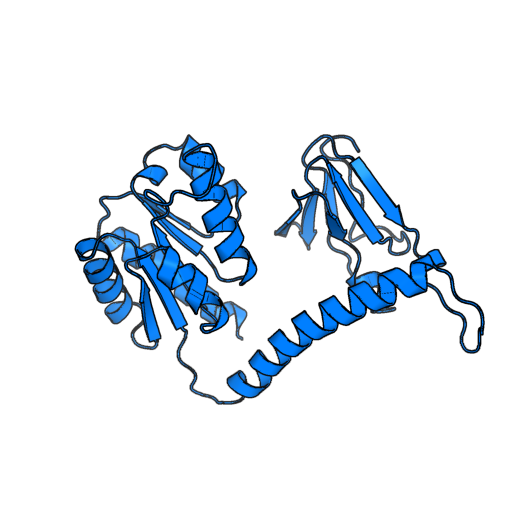OM 1884 N N . LEU A 1 236 ? -14.169 -4.517 8.361 1.00 94.69 236 LEU A N 1
ATOM 1885 C CA . LEU A 1 236 ? -12.752 -4.618 8.710 1.00 94.69 236 LEU A CA 1
ATOM 1886 C C . LEU A 1 236 ? -12.289 -6.081 8.783 1.00 94.69 236 LEU A C 1
ATOM 1888 O O . LEU A 1 236 ? -11.215 -6.407 8.275 1.00 94.69 236 LEU A O 1
ATOM 1892 N N . LYS A 1 237 ? -13.103 -6.977 9.361 1.00 93.75 237 LYS A N 1
ATOM 1893 C CA . LYS A 1 237 ? -12.820 -8.422 9.387 1.00 93.75 237 LYS A CA 1
ATOM 1894 C C . LYS A 1 237 ? -12.671 -8.995 7.987 1.00 93.75 237 LYS A C 1
ATOM 1896 O O . LYS A 1 237 ? -11.724 -9.733 7.729 1.00 93.75 237 LYS A O 1
ATOM 1901 N N . HIS A 1 238 ? -13.584 -8.641 7.085 1.00 91.38 238 HIS A N 1
ATOM 1902 C CA . HIS A 1 238 ? -13.563 -9.133 5.713 1.00 91.38 238 HIS A CA 1
ATOM 1903 C C . HIS A 1 238 ? -12.262 -8.754 4.991 1.00 91.38 238 HIS A C 1
ATOM 1905 O O . HIS A 1 238 ? -11.612 -9.617 4.395 1.00 91.38 238 HIS A O 1
ATOM 1911 N N . ILE A 1 239 ? -11.840 -7.491 5.107 1.00 92.38 239 ILE A N 1
ATOM 1912 C CA . ILE A 1 239 ? -10.599 -7.000 4.493 1.00 92.38 239 ILE A CA 1
ATOM 1913 C C . ILE A 1 239 ? -9.371 -7.687 5.109 1.00 92.38 239 ILE A C 1
ATOM 1915 O O . ILE A 1 239 ? -8.513 -8.184 4.380 1.00 92.38 239 ILE A O 1
ATOM 1919 N N . ILE A 1 240 ? -9.294 -7.778 6.442 1.00 93.00 240 ILE A N 1
ATOM 1920 C CA . ILE A 1 240 ? -8.175 -8.445 7.128 1.00 93.00 240 ILE A CA 1
ATOM 1921 C C . ILE A 1 240 ? -8.081 -9.917 6.715 1.00 93.00 240 ILE A C 1
ATOM 1923 O O . ILE A 1 240 ? -6.986 -10.402 6.435 1.00 93.00 240 ILE A O 1
ATOM 1927 N N . ALA A 1 241 ? -9.205 -10.632 6.642 1.00 88.56 241 ALA A N 1
ATOM 1928 C CA . ALA A 1 241 ? -9.226 -12.041 6.264 1.00 88.56 241 ALA A CA 1
ATOM 1929 C C . ALA A 1 241 ? -8.706 -12.267 4.835 1.00 88.56 241 ALA A C 1
ATOM 1931 O O . ALA A 1 241 ? -7.958 -13.222 4.605 1.00 88.56 241 ALA A O 1
ATOM 1932 N N . LYS A 1 242 ? -9.065 -11.377 3.900 1.00 88.88 242 LYS A N 1
ATOM 1933 C CA . LYS A 1 242 ? -8.555 -11.371 2.521 1.00 88.88 242 LYS A CA 1
ATOM 1934 C C . LYS A 1 242 ? -7.037 -11.166 2.498 1.00 88.88 242 LYS A C 1
ATOM 1936 O O . LYS A 1 242 ? -6.322 -12.022 1.991 1.00 88.88 242 LYS A O 1
ATOM 1941 N N . ILE A 1 243 ? -6.541 -10.111 3.146 1.00 88.38 243 ILE A N 1
ATOM 1942 C CA . ILE A 1 243 ? -5.104 -9.784 3.181 1.00 88.38 243 ILE A CA 1
ATOM 1943 C C . ILE A 1 243 ? -4.290 -10.889 3.865 1.00 88.38 243 ILE A C 1
ATOM 1945 O O . ILE A 1 243 ? -3.218 -11.259 3.392 1.00 88.38 243 ILE A O 1
ATOM 1949 N N . ARG A 1 244 ? -4.809 -11.471 4.952 1.00 87.81 244 ARG A N 1
ATOM 1950 C CA . ARG A 1 244 ? -4.191 -12.616 5.633 1.00 87.81 244 ARG A CA 1
ATOM 1951 C C . ARG A 1 244 ? -4.040 -13.809 4.693 1.00 87.81 244 ARG A C 1
ATOM 1953 O O . ARG A 1 244 ? -2.990 -14.443 4.685 1.00 87.81 244 ARG A O 1
ATOM 1960 N N . LYS A 1 245 ? -5.085 -14.138 3.928 1.00 85.00 2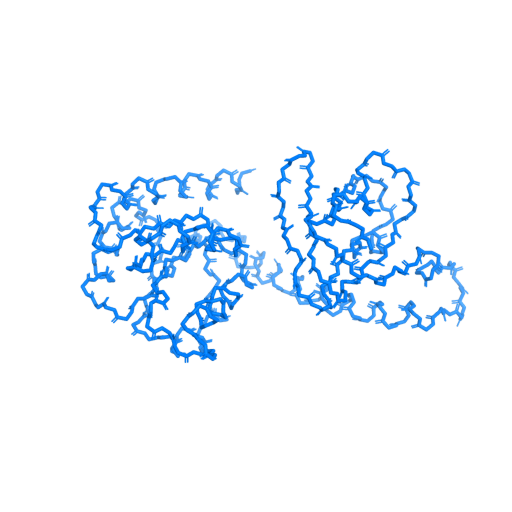45 LYS A N 1
ATOM 1961 C CA . LYS A 1 245 ? -5.039 -15.237 2.955 1.00 85.00 245 LYS A CA 1
ATOM 1962 C C . LYS A 1 245 ? -3.953 -14.978 1.909 1.00 85.00 245 LYS A C 1
ATOM 1964 O O . LYS A 1 245 ? -3.124 -15.854 1.681 1.00 85.00 245 LYS A O 1
ATOM 1969 N N . ASP A 1 246 ? -3.927 -13.776 1.342 1.00 78.19 246 ASP A N 1
ATOM 1970 C CA . ASP A 1 246 ? -2.943 -13.396 0.327 1.00 78.19 246 ASP A CA 1
ATOM 1971 C C . ASP A 1 246 ? -1.514 -13.445 0.892 1.00 78.19 246 ASP A C 1
ATOM 1973 O O . ASP A 1 246 ? -0.610 -13.954 0.233 1.00 78.19 246 ASP A O 1
ATOM 1977 N N . HIS A 1 247 ? -1.308 -13.018 2.140 1.00 80.88 247 HIS A N 1
ATOM 1978 C CA . HIS A 1 247 ? -0.008 -13.073 2.811 1.00 80.88 247 HIS A CA 1
ATOM 1979 C C . HIS A 1 247 ? 0.589 -14.488 2.875 1.00 80.88 247 HIS A C 1
ATOM 1981 O O . HIS A 1 247 ? 1.793 -14.650 2.683 1.00 80.88 247 HIS A O 1
ATOM 1987 N N . TYR A 1 248 ? -0.228 -15.504 3.168 1.00 77.81 248 TYR A N 1
ATOM 1988 C CA . TYR A 1 248 ? 0.251 -16.887 3.241 1.00 77.81 248 TYR A CA 1
ATOM 1989 C C . TYR A 1 248 ? 0.429 -17.517 1.856 1.00 77.81 248 TYR A C 1
ATOM 1991 O O . TYR A 1 248 ? 1.394 -18.245 1.665 1.00 77.81 248 TYR A O 1
ATOM 1999 N N . LEU A 1 249 ? -0.423 -17.178 0.881 1.00 71.38 249 LEU A N 1
ATOM 2000 C CA . LEU A 1 249 ? -0.300 -17.680 -0.495 1.00 71.38 249 LEU A CA 1
ATOM 2001 C C . LEU A 1 249 ? 0.987 -17.229 -1.198 1.00 71.38 249 LEU A C 1
ATOM 2003 O O . LEU A 1 249 ? 1.532 -17.985 -1.985 1.00 71.38 249 LEU A O 1
ATOM 2007 N N . HIS A 1 250 ? 1.486 -16.021 -0.921 1.00 60.28 250 HIS A N 1
ATOM 2008 C CA . HIS A 1 250 ? 2.732 -15.519 -1.522 1.00 60.28 250 HIS A CA 1
ATOM 2009 C C . HIS A 1 250 ? 4.008 -16.021 -0.818 1.00 60.28 250 HIS A C 1
ATOM 2011 O O . HIS A 1 250 ? 5.113 -15.665 -1.229 1.00 60.28 250 HIS A O 1
ATOM 2017 N N . LYS A 1 251 ? 3.879 -16.777 0.283 1.00 56.69 251 LYS A N 1
ATOM 2018 C CA . LYS A 1 251 ? 5.007 -17.341 1.045 1.00 56.69 251 LYS A CA 1
ATOM 2019 C C . LYS A 1 251 ? 5.231 -18.839 0.791 1.00 56.69 251 LYS A C 1
ATOM 2021 O O . LYS A 1 251 ? 6.270 -19.337 1.223 1.00 56.69 251 LYS A O 1
ATOM 2026 N N . GLU A 1 252 ? 4.289 -19.521 0.139 1.00 36.19 252 GLU A N 1
ATOM 2027 C CA . GLU A 1 252 ? 4.409 -20.908 -0.348 1.00 36.19 252 GLU A CA 1
ATOM 2028 C C . GLU A 1 252 ? 4.931 -20.939 -1.790 1.00 36.19 252 GLU A C 1
ATOM 2030 O O . GLU A 1 252 ? 5.741 -21.846 -2.088 1.00 36.19 252 GLU A O 1
#

pLDDT: mean 78.26, std 15.15, range [36.19, 97.0]

Radius of gyration: 20.78 Å; chains: 1; bounding box: 59×43×49 Å

Sequence (252 aa):
LNADEYLIREDHPKPPELIVLLEGSLAVTSQSLFIMRLDLPGDVVGEMSIINDDPNPFADVIAEENSKVVIFPNHLFKVKGNDTKVSVAYLMFSHILAEKLKQTTAQFLLNKNVRTQEGTLPIIGILDPDKEYRTSIKTILANEWDKARVVEFGSYKKFIENQQKNNFDFLIIDPENFTGGFSRKDSIQILIEICCSHFSPILVVSKYCNKEENRRFLAGLSVTDFLSKPFSDFDLKHIIAKIRKDHYLHKE

Secondary structure (DSSP, 8-state):
--TT-EEE-TT--PPP-EEEEEES-EEEEETTEEEEEE-STT-EE-SHHHH----SPPPEEEESSS-EEEEE-GGGT---TT-S---HHHHHHHHHHHHHHHHHHHHHHHHHHHHTSTT-PPEEEEE-S-HHHHHHHHHHHHHH-TT-EEEEES-HHHHHHHGGG---SEEEE--TT---SSSHHHHHHHHHHHHHTT---EEEEEGGGGSHHHHHHHHHTT-SEEEESS--HHHHHHHHHHHHHHHHHTT-